Protein AF-A0A957A5V8-F1 (afdb_monomer)

Nearest PDB structures (foldseek):
  7p4q-assembly1_A  TM=9.377E-01  e=1.399E-17  Thermotoga maritima MSB8
  6f4l-assembly1_A  TM=9.295E-01  e=1.104E-17  Thermotoga maritima MSB8
  7p4m-assembly1_A  TM=9.286E-01  e=1.399E-17  Thermotoga maritima MSB8
  6f4d-assembly1_A  TM=9.287E-01  e=2.683E-17  Thermotoga maritima
  7p4p-assembly1_A  TM=9.266E-01  e=5.792E-17  Thermotoga maritima MSB8

Secondary structure (DSSP, 8-state):
---PPPP---GGG----TTS------GGG-TTGGGSPPPPPHHHHS--HHHHHHHHHHHHHHHGGGEEEEEETTS-HHHHTT-SEEE-HHHHHHHHHH-TT-SEEEEES-HHHHHHHHHHS-TT-EEE-S-TT---TTGGGS-HHHHHHHHHHHHHHHTSSTTEEEEEESSS-HHHHHHHHHTT-EEE-TTTHHHHHHHHHTT-SEEEEESBHHHHHHHHHHTT--GGGEEEE-TTSPTTSGGG--HHHHHH-SEEEESB--TTGGG--HHHHHHHHHH-TT---EE-TTS-HHHHHHSSEE--HHHHHHHHHHSPTT---

Sequence (321 aa):
MTTTPIPAFPVSQLQCETDTGIQTIPLADEVSFGSWQPEIPERYWKMDADELSTRIRAARETLGDDVVILGHHYQREDIVQFADERGDSFALAQYAAERGDSKYIVFCGVHFMAEAADILRADHQKVILPNMEAGCSMADMAAEPDVWTAWRELGEFFGGTDDIIPVTYMNSAASLKAFCGANGGVVCTSSNAEKVLEWAFERGKRVFFFPDQHLGRNTGHAMGIPLEEMVLWDWRAPAGSLGRATPEALERSRIILWQGHCSVHQRFSLAQIEQARAQYPDVKIVVHPECRYDVVQAADANGSTAFIAKYVAEAPAGSVI

Foldseek 3Di:
DDDDDDDDDDPPPPDPPVPDPDDDDPLVPPPVNPPDDPPDPVVVVPDDLVRVLVVLVVVCVVCPLQEAEEAEPPDDPSRCVSHPYYDDLVVSLVVLQVSQSHQEYEYRAADLSLVSSVVRHDPRHDGDDPDNPRAFVLQVLDDPVLVVLLQVLLCVLVVHCQQEQEEEESNHHPVSQVVNVVSVHHYDYLACLLVRLVVSVVRHQAYEYDDQQQSNQQSCVVVVNDVLLEAEQQSPDDRPCSSVDDSVSSVSHRYYYHPGAGPVLAVDDPVVLVVCCVVPVQAAFEEESSHHPVRCVSGNYYTDPVVVVVVVVPDPPPHHD

pLDDT: mean 89.41, std 15.35, range [31.33, 98.81]

Radius of gyration: 22.99 Å; Cα contacts (8 Å, |Δi|>4): 490; chains: 1; bounding box: 65×42×62 Å

Solvent-accessible surface area (backbone atoms only — not comparable to full-atom values): 18186 Å² total; per-residue (Å²): 133,88,82,76,79,80,82,85,75,72,86,83,69,85,65,88,65,91,80,63,86,80,71,90,66,61,68,90,72,38,78,79,59,74,74,61,79,76,76,79,61,67,70,66,76,74,48,52,72,67,57,49,51,52,51,53,50,54,49,46,66,73,49,44,70,40,48,44,33,38,18,34,79,87,51,55,70,92,58,43,77,70,33,79,44,77,36,56,65,64,61,46,18,52,51,52,32,73,44,69,81,27,42,35,37,39,36,50,64,35,50,42,45,40,47,47,25,54,71,52,36,54,92,80,40,43,69,41,60,91,52,86,82,32,67,50,77,26,25,68,61,49,46,64,72,55,51,52,50,50,50,50,50,50,20,66,72,69,75,45,51,80,47,42,22,33,35,32,38,56,63,30,47,68,68,50,51,50,50,16,55,77,56,75,27,43,76,34,45,77,82,43,40,58,63,49,52,55,59,36,58,78,65,17,70,26,35,40,30,29,23,39,27,27,40,52,49,46,44,40,42,74,74,70,46,59,68,79,26,47,35,62,30,36,79,87,45,63,90,93,41,61,29,72,44,52,71,72,43,58,72,59,28,40,33,40,24,26,70,23,50,46,76,73,40,60,71,64,47,61,68,57,53,54,50,47,39,71,75,34,79,77,50,43,46,72,43,50,46,53,22,47,62,70,44,54,72,71,34,78,43,69,33,30,72,70,50,50,54,48,54,61,69,73,46,62,91,88,66,50,105

Structure (mmCIF, N/CA/C/O backbone):
data_AF-A0A957A5V8-F1
#
_entry.id   AF-A0A957A5V8-F1
#
loop_
_atom_site.group_PDB
_atom_site.id
_atom_site.type_symbol
_atom_site.label_atom_id
_atom_site.label_alt_id
_atom_site.label_comp_id
_atom_site.label_asym_id
_atom_site.label_entity_id
_atom_site.label_seq_id
_atom_site.pdbx_PDB_ins_code
_atom_site.Cartn_x
_atom_site.Cartn_y
_atom_site.Cartn_z
_atom_site.occupancy
_atom_site.B_iso_or_equiv
_atom_site.auth_seq_id
_atom_site.auth_comp_id
_atom_site.auth_asym_id
_atom_site.auth_atom_id
_atom_site.pdbx_PDB_model_num
ATOM 1 N N . MET A 1 1 ? -44.762 -14.134 5.474 1.00 38.00 1 MET A N 1
ATOM 2 C CA . MET A 1 1 ? -44.214 -13.249 4.427 1.00 38.00 1 MET A CA 1
ATOM 3 C C . MET A 1 1 ? -43.375 -14.123 3.521 1.00 38.00 1 MET A C 1
ATOM 5 O O . MET A 1 1 ? -42.448 -14.757 3.999 1.00 38.00 1 MET A O 1
ATOM 9 N N . THR A 1 2 ? -43.816 -14.294 2.283 1.00 31.33 2 THR A N 1
ATOM 10 C CA . THR A 1 2 ? -43.215 -15.184 1.285 1.00 31.33 2 THR A CA 1
ATOM 11 C C . THR A 1 2 ? -41.874 -14.620 0.829 1.00 31.33 2 THR A C 1
ATOM 13 O O . THR A 1 2 ? -41.831 -13.534 0.261 1.00 31.33 2 THR A O 1
ATOM 16 N N . THR A 1 3 ? -40.784 -15.336 1.098 1.00 37.47 3 THR A N 1
ATOM 17 C CA . THR A 1 3 ? -39.455 -15.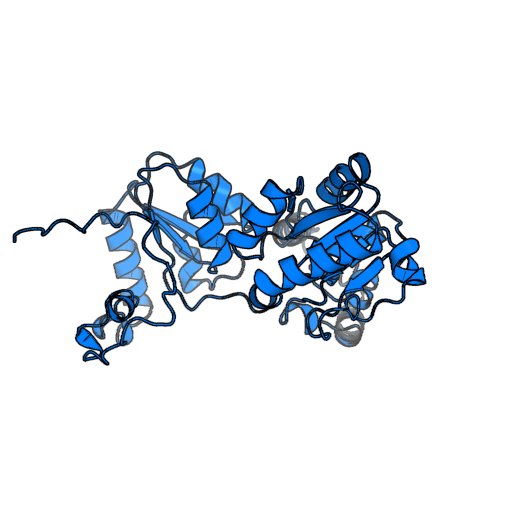032 0.561 1.00 37.47 3 THR A CA 1
ATOM 18 C C . THR A 1 3 ? -39.400 -15.471 -0.895 1.00 37.47 3 THR A C 1
ATOM 20 O O . THR A 1 3 ? -39.372 -16.667 -1.186 1.00 37.47 3 THR A O 1
ATOM 23 N N . THR A 1 4 ? -39.419 -14.511 -1.814 1.00 33.50 4 THR A N 1
ATOM 24 C CA . THR A 1 4 ? -39.133 -14.769 -3.228 1.00 33.50 4 THR A CA 1
ATOM 25 C C . THR A 1 4 ? -37.648 -15.135 -3.367 1.00 33.50 4 THR A C 1
ATOM 27 O O . THR A 1 4 ? -36.817 -14.455 -2.759 1.00 33.50 4 THR A O 1
ATOM 30 N N . PRO A 1 5 ? -37.275 -16.190 -4.112 1.00 37.25 5 PRO A N 1
ATOM 31 C CA . PRO A 1 5 ? -35.873 -16.546 -4.307 1.00 37.25 5 PRO A CA 1
ATOM 32 C C . PRO A 1 5 ? -35.150 -15.466 -5.118 1.00 37.25 5 PRO A C 1
ATOM 34 O O . PRO A 1 5 ? -35.709 -14.939 -6.080 1.00 37.25 5 PRO A O 1
ATOM 37 N N . ILE A 1 6 ? -33.899 -15.175 -4.759 1.00 40.72 6 ILE A N 1
ATOM 38 C CA . ILE A 1 6 ? -32.998 -14.368 -5.591 1.00 40.72 6 ILE A CA 1
ATOM 39 C C . ILE A 1 6 ? -32.721 -15.176 -6.873 1.00 40.72 6 ILE A C 1
ATOM 41 O O . ILE A 1 6 ? -32.344 -16.347 -6.755 1.00 40.72 6 ILE A O 1
ATOM 45 N N . PRO A 1 7 ? -32.915 -14.618 -8.083 1.00 39.16 7 PRO A N 1
ATOM 46 C CA . PRO A 1 7 ? -32.619 -15.343 -9.311 1.00 39.16 7 PRO A CA 1
ATOM 47 C C . PRO A 1 7 ? -31.115 -15.616 -9.396 1.00 39.16 7 PRO A C 1
ATOM 49 O O . PRO A 1 7 ? -30.301 -14.716 -9.195 1.00 39.16 7 PRO A O 1
ATOM 52 N N . ALA A 1 8 ? -30.738 -16.857 -9.699 1.00 42.12 8 ALA A N 1
ATOM 53 C CA . ALA A 1 8 ? -29.363 -17.189 -10.041 1.00 42.12 8 ALA A CA 1
ATOM 54 C C . ALA A 1 8 ? -29.069 -16.649 -11.447 1.00 42.12 8 ALA A C 1
ATOM 56 O O . ALA A 1 8 ? -29.652 -17.122 -12.424 1.00 42.12 8 ALA A O 1
ATOM 57 N N . PHE A 1 9 ? -28.183 -15.660 -11.550 1.00 43.59 9 PHE A N 1
ATOM 58 C CA . PHE A 1 9 ? -27.744 -15.129 -12.836 1.00 43.59 9 PHE A CA 1
ATOM 59 C C . PHE A 1 9 ? -26.476 -15.866 -13.286 1.00 43.59 9 PHE A C 1
ATOM 61 O O . PHE A 1 9 ? -25.454 -15.789 -12.601 1.00 43.59 9 PHE A O 1
ATOM 68 N N . PRO A 1 10 ? -26.499 -16.596 -14.414 1.00 36.91 10 PRO A N 1
ATOM 69 C CA . PRO A 1 10 ? -25.272 -17.094 -15.009 1.00 36.91 10 PRO A CA 1
ATOM 70 C C . PRO A 1 10 ? -24.432 -15.900 -15.482 1.00 36.91 10 PRO A C 1
ATOM 72 O O . PRO A 1 10 ? -24.915 -15.030 -16.202 1.00 36.91 10 PRO A O 1
ATOM 75 N N . VAL A 1 11 ? -23.153 -15.891 -15.100 1.00 41.75 11 VAL A N 1
ATOM 76 C CA . VAL A 1 11 ? -22.132 -14.857 -15.385 1.00 41.75 11 VAL A CA 1
ATOM 77 C C . VAL A 1 11 ? -21.917 -14.611 -16.898 1.00 41.75 11 VAL A C 1
ATOM 79 O O . VAL A 1 11 ? -21.186 -13.715 -17.302 1.00 41.75 11 VAL A O 1
ATOM 82 N N . SER A 1 12 ? -22.587 -15.365 -17.771 1.00 42.19 12 SER A N 1
ATOM 83 C CA . SER A 1 12 ? -22.400 -15.352 -19.223 1.00 42.19 12 SER A CA 1
ATOM 84 C C . SER A 1 12 ? -23.221 -14.310 -19.997 1.00 42.19 12 SER A C 1
ATOM 86 O O . SER A 1 12 ? -23.240 -14.389 -21.220 1.00 42.19 12 SER A O 1
ATOM 88 N N . GLN A 1 13 ? -23.923 -13.373 -19.347 1.00 42.00 13 GLN A N 1
ATOM 89 C CA . GLN A 1 13 ? -24.762 -12.377 -20.047 1.00 42.00 13 GLN A CA 1
ATOM 90 C C . GLN A 1 13 ? -24.262 -10.927 -19.984 1.00 42.00 13 GLN A C 1
ATOM 92 O O . GLN A 1 13 ? -24.934 -10.032 -20.484 1.00 42.00 13 GLN A O 1
ATOM 97 N N . LEU A 1 14 ? -23.051 -10.677 -19.480 1.00 43.78 14 LEU A N 1
ATOM 98 C CA . LEU A 1 14 ? -22.357 -9.402 -19.709 1.00 43.78 14 LEU A CA 1
ATOM 99 C C . LEU A 1 14 ? -21.675 -9.412 -21.089 1.00 43.78 14 LEU A C 1
ATOM 101 O O . LEU A 1 14 ? -20.467 -9.230 -21.212 1.00 43.78 14 LEU A O 1
ATOM 105 N N . GLN A 1 15 ? -22.447 -9.676 -22.143 1.00 44.25 15 GLN A N 1
ATOM 106 C CA . GLN A 1 15 ? -22.034 -9.351 -23.503 1.00 44.25 15 GLN A CA 1
ATOM 107 C C . GLN A 1 15 ? -22.536 -7.941 -23.797 1.00 44.25 15 GLN A C 1
ATOM 109 O O . GLN A 1 15 ? -23.736 -7.685 -23.799 1.00 44.25 15 GLN A O 1
ATOM 114 N N . CYS A 1 16 ? -21.605 -7.011 -24.010 1.00 44.16 16 CYS A N 1
ATOM 115 C CA . CYS A 1 16 ? -21.934 -5.697 -24.544 1.00 44.16 16 CYS A CA 1
ATOM 116 C C . CYS A 1 16 ? -22.268 -5.876 -26.031 1.00 44.16 16 CYS A C 1
ATOM 118 O O . CYS A 1 16 ? -21.397 -5.782 -26.895 1.00 44.16 16 CYS A O 1
ATOM 120 N N . GLU A 1 17 ? -23.516 -6.240 -26.322 1.00 50.75 17 GLU A N 1
ATOM 121 C CA . GLU A 1 17 ? -24.036 -6.275 -27.684 1.00 50.75 17 GLU A CA 1
ATOM 122 C C . GLU A 1 17 ? -24.287 -4.831 -28.133 1.00 50.75 17 GLU A C 1
ATOM 124 O O . GLU A 1 17 ? -25.254 -4.186 -27.735 1.00 50.75 17 GLU A O 1
ATOM 129 N N . THR A 1 18 ? -23.384 -4.290 -28.951 1.00 51.44 18 THR A N 1
ATOM 130 C CA . THR A 1 18 ? -23.400 -2.878 -29.373 1.00 51.44 18 THR A CA 1
ATOM 131 C C . THR A 1 18 ? -24.522 -2.518 -30.355 1.00 51.44 18 THR A C 1
ATOM 133 O O . THR A 1 18 ? -24.638 -1.351 -30.709 1.00 51.44 18 THR A O 1
ATOM 136 N N . ASP A 1 19 ? -25.352 -3.481 -30.775 1.00 54.47 19 ASP A N 1
ATOM 137 C CA . ASP A 1 19 ? -26.360 -3.305 -31.836 1.00 54.47 19 ASP A CA 1
ATOM 138 C C . ASP A 1 19 ? -27.780 -3.787 -31.480 1.00 54.47 19 ASP A C 1
ATOM 140 O O . ASP A 1 19 ? -28.676 -3.773 -32.329 1.00 54.47 19 ASP A O 1
ATOM 144 N N . THR A 1 20 ? -28.060 -4.171 -30.233 1.00 52.53 20 THR A N 1
ATOM 145 C CA . THR A 1 20 ? -29.456 -4.372 -29.820 1.00 52.53 20 THR A CA 1
ATOM 146 C C . THR A 1 20 ? -30.053 -3.033 -29.435 1.00 52.53 20 THR A C 1
ATOM 148 O O . THR A 1 20 ? -29.512 -2.366 -28.561 1.00 52.53 20 THR A O 1
ATOM 151 N N . GLY A 1 21 ? -31.154 -2.635 -30.080 1.00 51.97 21 GLY A N 1
ATOM 152 C CA . GLY A 1 21 ? -31.872 -1.390 -29.810 1.00 51.97 21 GLY A CA 1
ATOM 153 C C . GLY A 1 21 ? -32.163 -1.200 -28.323 1.00 51.97 21 GLY A C 1
ATOM 154 O O . GLY A 1 21 ? -33.181 -1.678 -27.823 1.00 51.97 21 GLY A O 1
ATOM 155 N N . ILE A 1 22 ? -31.256 -0.500 -27.639 1.00 53.72 22 ILE A N 1
ATOM 156 C CA . ILE A 1 22 ? -31.330 -0.205 -26.213 1.00 53.72 22 ILE A CA 1
ATOM 157 C C . ILE A 1 22 ? -32.546 0.695 -26.027 1.00 53.72 22 ILE A C 1
ATOM 159 O O . ILE A 1 22 ? -32.517 1.885 -26.345 1.00 53.72 22 ILE A O 1
ATOM 163 N N . GLN A 1 23 ? -33.652 0.112 -25.572 1.00 67.12 23 GLN A N 1
ATOM 164 C CA . GLN A 1 23 ? -34.803 0.894 -25.162 1.00 67.12 23 GLN A CA 1
ATOM 165 C C . GLN A 1 23 ? -34.493 1.513 -23.808 1.00 67.12 23 GLN A C 1
ATOM 167 O O . GLN A 1 23 ? -34.177 0.808 -22.853 1.00 67.12 23 GLN A O 1
ATOM 172 N N . THR A 1 24 ? -34.604 2.837 -23.725 1.00 69.81 24 THR A N 1
ATOM 173 C CA . THR A 1 24 ? -34.613 3.533 -22.442 1.00 69.81 24 THR A CA 1
ATOM 174 C C . THR A 1 24 ? -35.792 3.013 -21.628 1.00 69.81 24 THR A C 1
ATOM 176 O O . THR A 1 24 ? -36.948 3.224 -22.001 1.00 69.81 24 THR A O 1
ATOM 179 N N . ILE A 1 25 ? -35.497 2.320 -20.534 1.00 76.19 25 ILE A N 1
ATOM 180 C CA . ILE A 1 25 ? -36.488 1.908 -19.544 1.00 76.19 25 ILE A CA 1
ATOM 181 C C . ILE A 1 25 ? -36.528 2.936 -18.407 1.00 76.19 25 ILE A C 1
ATOM 183 O O . ILE A 1 25 ? -35.559 3.672 -18.207 1.00 76.19 25 ILE A O 1
ATOM 187 N N . PRO A 1 26 ? -37.648 3.053 -17.677 1.00 72.94 26 PRO A N 1
ATOM 188 C CA . PRO A 1 26 ? -37.681 3.837 -16.452 1.00 72.94 26 PRO A CA 1
ATOM 189 C C . PRO A 1 26 ? -36.582 3.381 -15.487 1.00 72.94 26 PRO A C 1
ATOM 191 O O . PRO A 1 26 ? -36.334 2.191 -15.336 1.00 72.94 26 PRO A O 1
ATOM 194 N N . LEU A 1 27 ? -35.964 4.331 -14.786 1.00 52.38 27 LEU A N 1
ATOM 195 C CA . LEU A 1 27 ? -34.836 4.079 -13.881 1.00 52.38 27 LEU A CA 1
ATOM 196 C C . LEU A 1 27 ? -35.149 3.046 -12.779 1.00 52.38 27 LEU A C 1
ATOM 198 O O . LEU A 1 27 ? -34.269 2.324 -12.334 1.00 52.38 27 LEU A O 1
ATOM 202 N N . ALA A 1 28 ? -36.415 2.941 -12.365 1.00 59.56 28 ALA A N 1
ATOM 203 C CA . ALA A 1 28 ? -36.877 1.939 -11.400 1.00 59.56 28 ALA A CA 1
ATOM 204 C C . ALA A 1 28 ? -36.885 0.498 -11.950 1.00 59.56 28 ALA A C 1
ATOM 206 O O . ALA A 1 28 ? -36.882 -0.449 -11.167 1.00 59.56 28 ALA A O 1
ATOM 207 N N . ASP A 1 29 ? -36.897 0.345 -13.275 1.00 64.50 29 ASP A N 1
ATOM 208 C CA . ASP A 1 29 ? -36.880 -0.935 -13.983 1.00 64.50 29 ASP A CA 1
ATOM 209 C C . ASP A 1 29 ? -35.458 -1.306 -14.450 1.00 64.50 29 ASP A C 1
ATOM 211 O O . ASP A 1 29 ? -35.231 -2.417 -14.935 1.00 64.50 29 ASP A O 1
ATOM 215 N N . GLU A 1 30 ? -34.479 -0.403 -14.285 1.00 63.22 30 GLU A N 1
ATOM 216 C CA . GLU A 1 30 ? -33.068 -0.721 -14.489 1.00 63.22 30 GLU A CA 1
ATOM 217 C C . GLU A 1 30 ? -32.574 -1.669 -13.394 1.00 63.22 30 GLU A C 1
ATOM 219 O O . GLU A 1 30 ? -32.489 -1.327 -12.214 1.00 63.22 30 GLU A O 1
ATOM 224 N N . VAL A 1 31 ? -32.180 -2.874 -13.805 1.00 54.59 31 VAL A N 1
ATOM 225 C CA . VAL A 1 31 ? -31.661 -3.924 -12.915 1.00 54.59 31 VAL A CA 1
ATOM 226 C C . VAL A 1 31 ? -30.421 -3.450 -12.134 1.00 54.59 31 VAL A C 1
ATOM 228 O O . VAL A 1 31 ? -30.219 -3.858 -10.993 1.00 54.59 31 VAL A O 1
ATOM 231 N N . SER A 1 32 ? -29.633 -2.534 -12.709 1.00 54.94 32 SER A N 1
ATOM 232 C CA . SER A 1 32 ? -28.485 -1.862 -12.080 1.00 54.94 32 SER A CA 1
ATOM 233 C C . SER A 1 32 ? -28.862 -0.859 -10.986 1.00 54.94 32 SER A C 1
ATOM 235 O O . SER A 1 32 ? -28.034 -0.550 -10.133 1.00 54.94 32 SER A O 1
ATOM 237 N N . PHE A 1 33 ? -30.092 -0.341 -10.977 1.00 43.81 33 PHE A N 1
ATOM 238 C CA . PHE A 1 33 ? -30.527 0.645 -9.986 1.00 43.81 33 PHE A CA 1
ATOM 239 C C . PHE A 1 33 ? -30.808 0.001 -8.618 1.00 43.81 33 PHE A C 1
ATOM 241 O O . PHE A 1 33 ? -30.661 0.636 -7.576 1.00 43.81 33 PHE A O 1
ATOM 248 N N . GLY A 1 34 ? -31.152 -1.292 -8.604 1.00 46.56 34 GLY A N 1
ATOM 249 C CA . GLY A 1 34 ? -31.536 -2.041 -7.404 1.00 46.56 34 GLY A CA 1
ATOM 250 C C . GLY A 1 34 ? -30.394 -2.481 -6.478 1.00 46.56 34 GLY A C 1
ATOM 251 O O . GLY A 1 34 ? -30.675 -3.067 -5.435 1.00 46.56 34 GLY A O 1
ATOM 252 N N . SER A 1 35 ? -29.126 -2.228 -6.822 1.00 50.88 35 SER A N 1
ATOM 253 C CA . SER A 1 35 ? -27.962 -2.656 -6.024 1.00 50.88 35 SER A CA 1
ATOM 254 C C . SER A 1 35 ? -27.379 -1.566 -5.119 1.00 50.88 35 SER A C 1
ATOM 256 O O . SER A 1 35 ? -26.289 -1.746 -4.576 1.00 50.88 35 SER A O 1
ATOM 258 N N . TRP A 1 36 ? -28.067 -0.434 -4.951 1.00 56.06 36 TRP A N 1
ATOM 259 C CA . TRP A 1 36 ? -27.623 0.605 -4.025 1.00 56.06 36 TRP A CA 1
ATOM 260 C C . TRP A 1 36 ? -27.760 0.138 -2.578 1.00 56.06 36 TRP A C 1
ATOM 262 O O . TRP A 1 36 ? -28.777 -0.436 -2.180 1.00 56.06 36 TRP A O 1
ATOM 272 N N . GLN A 1 37 ? -26.716 0.395 -1.789 1.00 62.78 37 GLN A N 1
ATOM 273 C CA . GLN A 1 37 ? -26.752 0.199 -0.348 1.00 62.78 37 GLN A CA 1
ATOM 274 C C . GLN A 1 37 ? -28.007 0.902 0.208 1.00 62.78 37 GLN A C 1
ATOM 276 O O . GLN A 1 37 ? -28.177 2.095 -0.050 1.00 62.78 37 GLN A O 1
ATOM 281 N N . PRO A 1 38 ? -28.896 0.198 0.939 1.00 66.44 38 PRO A N 1
ATOM 282 C CA . PRO A 1 38 ? -30.098 0.813 1.483 1.00 66.44 38 PRO A CA 1
ATOM 283 C C . PRO A 1 38 ? -29.726 2.028 2.328 1.00 66.44 38 PRO A C 1
ATOM 285 O O . PRO A 1 38 ? -28.819 1.936 3.161 1.00 66.44 38 PRO A O 1
ATOM 288 N N . GLU A 1 39 ? -30.430 3.146 2.135 1.00 71.69 39 GLU A N 1
ATOM 289 C CA . GLU A 1 39 ? -30.212 4.326 2.966 1.00 71.69 39 GLU A CA 1
ATOM 290 C C . GLU A 1 39 ? -30.355 3.958 4.444 1.00 71.69 39 GLU A C 1
ATOM 292 O O . GLU A 1 39 ? -31.270 3.232 4.856 1.00 71.69 39 GLU A O 1
ATOM 297 N N . ILE A 1 40 ? -29.437 4.477 5.259 1.00 80.00 40 ILE A N 1
ATOM 298 C CA . ILE A 1 40 ? -29.510 4.308 6.706 1.00 80.00 40 ILE A CA 1
ATOM 299 C C . ILE A 1 40 ? -30.841 4.924 7.166 1.00 80.00 40 ILE A C 1
ATOM 301 O O . ILE A 1 40 ? -31.079 6.097 6.882 1.00 80.00 40 ILE A O 1
ATOM 305 N N . PRO A 1 41 ? -31.706 4.198 7.901 1.00 85.31 41 PRO A N 1
ATOM 306 C CA . PRO A 1 41 ? -32.982 4.752 8.338 1.00 85.31 41 PRO A CA 1
ATOM 307 C C . PRO A 1 41 ? -32.809 6.057 9.126 1.00 85.31 41 PRO A C 1
ATOM 309 O O . PRO A 1 41 ? -32.002 6.105 10.055 1.00 85.31 41 PRO A O 1
ATOM 312 N N . GLU A 1 42 ? -33.621 7.076 8.818 1.00 85.88 42 GLU A N 1
ATOM 313 C CA . GLU A 1 42 ? -33.527 8.437 9.386 1.00 85.88 42 GLU A CA 1
ATOM 314 C C . GLU A 1 42 ? -33.438 8.452 10.921 1.00 85.88 42 GLU A C 1
ATOM 316 O O . GLU A 1 42 ? -32.750 9.284 11.511 1.00 85.88 42 GLU A O 1
ATOM 321 N N . ARG A 1 43 ? -34.082 7.487 11.593 1.00 87.56 43 ARG A N 1
ATOM 322 C CA . ARG A 1 43 ? -34.000 7.339 13.053 1.00 87.56 43 ARG A CA 1
ATOM 323 C C . ARG A 1 43 ? -32.559 7.288 13.565 1.00 87.56 43 ARG A C 1
ATOM 325 O O . ARG A 1 43 ? -32.299 7.855 14.610 1.00 87.56 43 ARG A O 1
ATOM 332 N N . TYR A 1 44 ? -31.635 6.655 12.840 1.00 86.31 44 TYR A N 1
ATOM 333 C CA . TYR A 1 44 ? -30.232 6.552 13.248 1.00 86.31 44 TYR A CA 1
ATOM 334 C C . TYR A 1 44 ? -29.463 7.860 13.046 1.00 86.31 44 TYR A C 1
ATOM 336 O O . TYR A 1 44 ? -28.486 8.092 13.743 1.00 86.31 44 TYR A O 1
ATOM 344 N N . TRP A 1 45 ? -29.913 8.729 12.137 1.00 82.00 45 TRP A N 1
ATOM 345 C CA . TRP A 1 45 ? -29.276 10.024 11.872 1.00 82.00 45 TRP A CA 1
ATOM 346 C C . TRP A 1 45 ? -29.525 11.008 13.016 1.00 82.00 45 TRP A C 1
ATOM 348 O O . TRP A 1 45 ? -28.745 11.927 13.237 1.00 82.00 45 TRP A O 1
ATOM 358 N N . LYS A 1 46 ? -30.649 10.822 13.715 1.00 88.88 46 LYS A N 1
ATOM 359 C CA . LYS A 1 46 ? -31.101 11.661 14.828 1.00 88.88 46 LYS A CA 1
ATOM 360 C C . LYS A 1 46 ? -30.699 11.117 16.201 1.00 88.88 46 LYS A C 1
ATOM 362 O O . LYS A 1 46 ? -30.915 11.816 17.186 1.00 88.88 46 LYS A O 1
ATOM 367 N N . MET A 1 47 ? -30.168 9.894 16.270 1.00 91.06 47 MET A N 1
ATOM 368 C CA . MET A 1 47 ? -29.684 9.303 17.519 1.00 91.06 47 MET A CA 1
ATOM 369 C C . MET A 1 47 ? -28.382 9.970 17.946 1.00 91.06 47 MET A C 1
ATOM 371 O O . MET A 1 47 ? -27.517 10.255 17.117 1.00 91.06 47 MET A O 1
ATOM 375 N N . ASP A 1 48 ? -28.237 10.184 19.248 1.00 92.38 48 ASP A N 1
ATOM 376 C CA . ASP A 1 48 ? -26.959 10.593 19.813 1.00 92.38 48 ASP A CA 1
ATOM 377 C C . ASP A 1 48 ? -25.981 9.407 19.925 1.00 92.38 48 ASP A C 1
ATOM 379 O O . ASP A 1 48 ? -26.316 8.241 19.686 1.00 92.38 48 ASP A O 1
ATOM 383 N N . ALA A 1 49 ? -24.728 9.718 20.259 1.00 87.25 49 ALA A N 1
ATOM 384 C CA . ALA A 1 49 ? -23.652 8.735 20.317 1.00 87.25 49 ALA A CA 1
ATOM 385 C C . ALA A 1 49 ? -23.864 7.658 21.400 1.00 87.25 49 ALA A C 1
ATOM 387 O O . ALA A 1 49 ? -23.464 6.504 21.203 1.00 87.25 49 ALA A O 1
ATOM 388 N N . ASP A 1 50 ? -24.504 8.003 22.519 1.00 89.75 50 ASP A N 1
ATOM 389 C CA . ASP A 1 50 ? -24.746 7.079 23.629 1.00 89.75 50 ASP A CA 1
ATOM 390 C C . ASP A 1 50 ? -25.866 6.094 23.277 1.00 89.75 50 ASP A C 1
ATOM 392 O O . ASP A 1 50 ? -25.754 4.886 23.534 1.00 89.75 50 ASP A O 1
ATOM 396 N N . GLU A 1 51 ? -26.919 6.577 22.612 1.00 92.44 51 GLU A N 1
ATOM 397 C CA . GLU A 1 51 ? -27.992 5.740 22.087 1.00 92.44 51 GLU A CA 1
ATOM 398 C C . GLU A 1 51 ? -27.467 4.797 20.997 1.00 92.44 51 GLU A C 1
ATOM 400 O O . GLU A 1 51 ? -27.722 3.589 21.058 1.00 92.44 51 GLU A O 1
ATOM 405 N N . LEU A 1 52 ? -26.667 5.299 20.047 1.00 91.81 52 LEU A N 1
ATOM 406 C CA . LEU A 1 52 ? -26.017 4.468 19.026 1.00 91.81 52 LEU A CA 1
ATOM 407 C C . LEU A 1 52 ? -25.160 3.370 19.664 1.00 91.81 52 LEU A C 1
ATOM 409 O O . LEU A 1 52 ? -25.308 2.195 19.325 1.00 91.81 52 LEU A O 1
ATOM 413 N N . SER A 1 53 ? -24.328 3.730 20.642 1.00 91.75 53 SER A N 1
ATOM 414 C CA . SER A 1 53 ? -23.466 2.782 21.352 1.00 91.75 53 SER A CA 1
ATOM 415 C C . SER A 1 53 ? -24.269 1.708 22.085 1.00 91.75 53 SER A C 1
ATOM 417 O O . SER A 1 53 ? -23.937 0.523 22.026 1.00 91.75 53 SER A O 1
ATOM 419 N N . THR A 1 54 ? -25.357 2.099 22.750 1.00 94.25 54 THR A N 1
ATOM 420 C CA . THR A 1 54 ? -26.264 1.171 23.442 1.00 94.25 54 THR A CA 1
ATOM 421 C C . THR A 1 54 ? -26.910 0.194 22.463 1.00 94.25 54 THR A C 1
ATOM 423 O O . THR A 1 54 ? -26.956 -1.010 22.716 1.00 94.25 54 THR A O 1
ATOM 426 N N . ARG A 1 55 ? -27.360 0.684 21.303 1.00 94.50 55 ARG A N 1
ATOM 427 C CA . ARG A 1 55 ? -27.965 -0.160 20.268 1.00 94.50 55 ARG A CA 1
ATOM 428 C C . ARG A 1 55 ? -26.968 -1.113 19.621 1.00 94.50 55 ARG A C 1
ATOM 430 O O . ARG A 1 55 ? -27.340 -2.256 19.366 1.00 94.50 55 ARG A O 1
ATOM 437 N N . ILE A 1 56 ? -25.733 -0.676 19.368 1.00 94.25 56 ILE A N 1
ATOM 438 C CA . ILE A 1 56 ? -24.677 -1.545 18.828 1.00 94.25 56 ILE A CA 1
ATOM 439 C C . ILE A 1 56 ? -24.403 -2.688 19.808 1.00 94.25 56 ILE A C 1
ATOM 441 O O . ILE A 1 56 ? -24.398 -3.844 19.393 1.00 94.25 56 ILE A O 1
ATOM 445 N N . ARG A 1 57 ? -24.266 -2.398 21.111 1.00 95.38 57 ARG A N 1
ATOM 446 C CA . ARG A 1 57 ? -24.077 -3.437 22.141 1.00 95.38 57 ARG A CA 1
ATOM 447 C C . ARG A 1 57 ? -25.238 -4.429 22.174 1.00 95.38 57 ARG A C 1
ATOM 449 O O . ARG A 1 57 ? -24.996 -5.624 22.069 1.00 95.38 57 ARG A O 1
ATOM 456 N N . ALA A 1 58 ? -26.480 -3.945 22.202 1.00 96.75 58 ALA A N 1
ATOM 457 C CA . ALA A 1 58 ? -27.661 -4.812 22.191 1.00 96.75 58 ALA A CA 1
ATOM 458 C C . ALA A 1 58 ? -27.749 -5.690 20.924 1.00 96.75 58 ALA A C 1
ATOM 460 O O . ALA A 1 58 ? -28.127 -6.860 20.994 1.00 96.75 58 ALA A O 1
ATOM 461 N N . ALA A 1 59 ? -27.383 -5.147 19.756 1.00 95.44 59 ALA A N 1
ATOM 462 C CA . ALA A 1 59 ? -27.331 -5.913 18.513 1.00 95.44 59 ALA A CA 1
ATOM 463 C C . ALA A 1 59 ? -26.239 -6.992 18.557 1.00 95.44 59 ALA A C 1
ATOM 465 O O . ALA A 1 59 ? -26.504 -8.129 18.172 1.00 95.44 59 ALA A O 1
ATOM 466 N N . ARG A 1 60 ? -25.046 -6.666 19.073 1.00 95.00 60 ARG A N 1
ATOM 467 C CA . ARG A 1 60 ? -23.962 -7.641 19.267 1.00 95.00 60 ARG A CA 1
ATOM 468 C C . ARG A 1 60 ? -24.361 -8.747 20.235 1.00 95.00 60 ARG A C 1
ATOM 470 O O . ARG A 1 60 ? -24.164 -9.906 19.915 1.00 95.00 60 ARG A O 1
ATOM 477 N N . GLU A 1 61 ? -24.979 -8.414 21.365 1.00 95.94 61 GLU A N 1
ATOM 478 C CA . GLU A 1 61 ? -25.482 -9.408 22.325 1.00 95.94 61 GLU A CA 1
ATOM 479 C C . GLU A 1 61 ? -26.526 -10.341 21.698 1.00 95.94 61 GLU A C 1
ATOM 481 O O . GLU A 1 61 ? -26.522 -11.540 21.958 1.00 95.94 61 GLU A O 1
ATOM 486 N N . THR A 1 62 ? -27.400 -9.802 20.843 1.00 97.19 62 THR A N 1
ATOM 487 C CA . THR A 1 62 ? -28.426 -10.593 20.145 1.00 97.19 62 THR A CA 1
ATOM 488 C C . THR A 1 62 ? -27.820 -11.535 19.105 1.00 97.19 62 THR A C 1
ATOM 490 O O . THR A 1 62 ? -28.300 -12.653 18.939 1.00 97.19 62 THR A O 1
ATOM 493 N N . LEU A 1 63 ? -26.800 -11.075 18.376 1.00 95.50 63 LEU A N 1
ATOM 494 C CA . LEU A 1 63 ? -26.131 -11.857 17.335 1.00 95.50 63 LEU A CA 1
ATOM 495 C C . LEU A 1 63 ? -25.119 -12.853 17.922 1.00 95.50 63 LEU A C 1
ATOM 497 O O . LEU A 1 63 ? -24.903 -13.908 17.335 1.00 95.50 63 LEU A O 1
ATOM 501 N N . GLY A 1 64 ? -24.532 -12.550 19.080 1.00 94.31 64 GLY A N 1
ATOM 502 C CA . GLY A 1 64 ? -23.537 -13.393 19.735 1.00 94.31 64 GLY A CA 1
ATOM 503 C C . GLY A 1 64 ? -22.391 -13.754 18.791 1.00 94.31 64 GLY A C 1
ATOM 504 O O . GLY A 1 64 ? -21.888 -12.904 18.057 1.00 94.31 64 GLY A O 1
ATOM 505 N N . ASP A 1 65 ? -22.034 -15.036 18.770 1.00 92.94 65 ASP A N 1
ATOM 506 C CA . ASP A 1 65 ? -20.927 -15.563 17.964 1.00 92.94 65 ASP A CA 1
ATOM 507 C C . ASP A 1 65 ? -21.229 -15.611 16.451 1.00 92.94 65 ASP A C 1
ATOM 509 O O . ASP A 1 65 ? -20.332 -15.876 15.651 1.00 92.94 65 ASP A O 1
ATOM 513 N N . ASP A 1 66 ? -22.466 -15.310 16.021 1.00 95.00 66 ASP A N 1
ATOM 514 C CA . ASP A 1 66 ? -22.795 -15.226 14.592 1.00 95.00 66 ASP A CA 1
ATOM 515 C C . ASP A 1 66 ? -22.111 -14.026 13.910 1.00 95.00 66 ASP A C 1
ATOM 517 O O . ASP A 1 66 ? -22.047 -14.000 12.677 1.00 95.00 66 ASP A O 1
ATOM 521 N N . VAL A 1 67 ? -21.621 -13.030 14.661 1.00 95.44 67 VAL A N 1
ATOM 522 C CA . VAL A 1 67 ? -20.986 -11.825 14.110 1.00 95.44 67 VAL A CA 1
ATOM 523 C C . VAL A 1 67 ? -19.583 -11.599 14.663 1.00 95.44 67 VAL A C 1
ATOM 525 O O . VAL A 1 67 ? -19.347 -11.694 15.862 1.00 95.44 67 VAL A O 1
ATOM 528 N N . VAL A 1 68 ? -18.666 -11.213 13.779 1.00 95.38 68 VAL A N 1
ATOM 529 C CA . VAL A 1 68 ? -17.349 -10.682 14.134 1.00 95.38 68 VAL A CA 1
ATOM 530 C C . VAL A 1 68 ? -17.189 -9.280 13.550 1.00 95.38 68 VAL A C 1
ATOM 532 O O . VAL A 1 68 ? -17.544 -9.035 12.394 1.00 95.38 68 VAL A O 1
ATOM 535 N N . ILE A 1 69 ? -16.682 -8.339 14.346 1.00 95.75 69 ILE A N 1
ATOM 536 C CA . ILE A 1 69 ? -16.428 -6.958 13.919 1.00 95.75 69 ILE A CA 1
ATOM 537 C C . ILE A 1 69 ? -14.922 -6.727 13.840 1.00 95.75 69 ILE A C 1
ATOM 539 O O . ILE A 1 69 ? -14.210 -6.859 14.831 1.00 95.75 69 ILE A O 1
ATOM 543 N N . LEU A 1 70 ? -14.432 -6.337 12.669 1.00 95.56 70 LEU A N 1
ATOM 544 C CA . LEU A 1 70 ? -13.012 -6.093 12.419 1.00 95.56 70 LEU A CA 1
ATOM 545 C C . LEU A 1 70 ? -12.769 -4.595 12.287 1.00 95.56 70 LEU A C 1
ATOM 547 O O . LEU A 1 70 ? -13.446 -3.938 11.499 1.00 95.56 70 LEU A O 1
ATOM 551 N N . GLY A 1 71 ? -11.818 -4.045 13.041 1.00 94.62 71 GLY A N 1
ATOM 552 C CA . GLY A 1 71 ? -11.502 -2.616 13.025 1.00 94.62 71 GLY A CA 1
ATOM 553 C C . GLY A 1 71 ? -10.084 -2.343 12.542 1.00 94.62 71 GLY A C 1
ATOM 554 O O . GLY A 1 71 ? -9.121 -2.739 13.193 1.00 94.62 71 GLY A O 1
ATOM 555 N N . HIS A 1 72 ? -9.929 -1.615 11.435 1.00 92.00 72 HIS A N 1
ATOM 556 C CA . HIS A 1 72 ? -8.603 -1.140 11.030 1.00 92.00 72 HIS A CA 1
ATOM 557 C C . HIS A 1 72 ? -8.065 -0.091 12.020 1.00 92.00 72 HIS A C 1
ATOM 559 O O . HIS A 1 72 ? -8.839 0.703 12.557 1.00 92.00 72 HIS A O 1
ATOM 565 N N . HIS A 1 73 ? -6.743 -0.010 12.206 1.00 86.06 73 HIS A N 1
ATOM 566 C CA . HIS A 1 73 ? -6.102 0.939 13.135 1.00 86.06 73 HIS A CA 1
ATOM 567 C C . HIS A 1 73 ? -6.433 2.422 12.889 1.00 86.06 73 HIS A C 1
ATOM 569 O O . HIS A 1 73 ? -6.309 3.238 13.796 1.00 86.06 73 HIS A O 1
ATOM 575 N N . TYR A 1 74 ? -6.867 2.781 11.679 1.00 85.25 74 TYR A N 1
ATOM 576 C CA . TYR A 1 74 ? -7.277 4.151 11.332 1.00 85.25 74 TYR A CA 1
ATOM 577 C C . TYR A 1 74 ? -8.737 4.479 11.668 1.00 85.25 74 TYR A C 1
ATOM 579 O O . TYR A 1 74 ? -9.180 5.599 11.416 1.00 85.25 74 TYR A O 1
ATOM 587 N N . GLN A 1 75 ? -9.503 3.523 12.197 1.00 88.44 75 GLN A N 1
ATOM 588 C CA . GLN A 1 75 ? -10.873 3.785 12.621 1.00 88.44 75 GLN A CA 1
ATOM 589 C C . GLN A 1 75 ? -10.914 4.709 13.833 1.00 88.44 75 GLN A C 1
ATOM 591 O O . GLN A 1 75 ? -10.022 4.733 14.679 1.00 88.44 75 GLN A O 1
ATOM 596 N N . ARG A 1 76 ? -12.001 5.468 13.918 1.00 86.25 76 ARG A N 1
ATOM 597 C CA . ARG A 1 76 ? -12.285 6.323 15.066 1.00 86.25 76 ARG A CA 1
ATOM 598 C C . ARG A 1 76 ? -12.630 5.476 16.299 1.00 86.25 76 ARG A C 1
ATOM 600 O O . ARG A 1 76 ? -13.164 4.373 16.175 1.00 86.25 76 ARG A O 1
ATOM 607 N N . GLU A 1 77 ? -12.383 6.018 17.491 1.00 85.44 77 GLU A N 1
ATOM 608 C CA . GLU A 1 77 ? -12.634 5.319 18.765 1.00 85.44 77 GLU A CA 1
ATOM 609 C C . GLU A 1 77 ? -14.119 4.955 18.962 1.00 85.44 77 GLU A C 1
ATOM 611 O O . GLU A 1 77 ? -14.446 3.907 19.521 1.00 85.44 77 GLU A O 1
ATOM 616 N N . ASP A 1 78 ? -15.035 5.776 18.435 1.00 85.88 78 ASP A N 1
ATOM 617 C CA . ASP A 1 78 ? -16.482 5.513 18.437 1.00 85.88 78 ASP A CA 1
ATOM 618 C C . ASP A 1 78 ? -16.861 4.235 17.665 1.00 85.88 78 ASP A C 1
ATOM 620 O O . ASP A 1 78 ? -17.906 3.654 17.928 1.00 85.88 78 ASP A O 1
ATOM 624 N N . ILE A 1 79 ? -15.998 3.758 16.765 1.00 87.81 79 ILE A N 1
ATOM 625 C CA . ILE A 1 79 ? -16.183 2.525 15.991 1.00 87.81 79 ILE A CA 1
ATOM 626 C C . ILE A 1 79 ? -15.326 1.395 16.567 1.00 87.81 79 ILE A C 1
ATOM 628 O O . ILE A 1 79 ? -15.814 0.291 16.816 1.00 87.81 79 ILE A O 1
ATOM 632 N N . VAL A 1 80 ? -14.038 1.663 16.794 1.00 88.31 80 VAL A N 1
ATOM 633 C CA . VAL A 1 80 ? -13.041 0.633 17.120 1.00 88.31 80 VAL A CA 1
ATOM 634 C C . VAL A 1 80 ? -13.259 0.006 18.504 1.00 88.31 80 VAL A C 1
ATOM 636 O O . VAL A 1 80 ? -12.808 -1.113 18.761 1.00 88.31 80 VAL A O 1
ATOM 639 N N . GLN A 1 81 ? -14.001 0.675 19.392 1.00 91.62 81 GLN A N 1
ATOM 640 C CA . GLN A 1 81 ? -14.428 0.122 20.682 1.00 91.62 81 GLN A CA 1
ATOM 641 C C . GLN A 1 81 ? -15.309 -1.134 20.559 1.00 91.62 81 GLN A C 1
ATOM 643 O O . GLN A 1 81 ? -15.404 -1.901 21.513 1.00 91.62 81 GLN A O 1
ATOM 648 N N . PHE A 1 82 ? -15.957 -1.346 19.407 1.00 93.94 82 PHE A N 1
ATOM 649 C CA . PHE A 1 82 ? -16.820 -2.504 19.155 1.00 93.94 82 PHE A CA 1
ATOM 650 C C . PHE A 1 82 ? -16.121 -3.628 18.386 1.00 93.94 82 PHE A C 1
ATOM 652 O O . PHE A 1 82 ? -16.740 -4.666 18.164 1.00 93.94 82 PHE A O 1
ATOM 659 N N . ALA A 1 83 ? -14.871 -3.420 17.961 1.00 94.50 83 ALA A N 1
ATOM 660 C CA . ALA A 1 83 ? -14.117 -4.401 17.196 1.00 94.50 83 ALA A CA 1
ATOM 661 C C . ALA A 1 83 ? -13.664 -5.574 18.079 1.00 94.50 83 ALA A C 1
ATOM 663 O O . ALA A 1 83 ? -13.116 -5.368 19.161 1.00 94.50 83 ALA A O 1
ATOM 664 N N . ASP A 1 84 ? -13.863 -6.790 17.577 1.00 93.88 84 ASP A N 1
ATOM 665 C CA . ASP A 1 84 ? -13.350 -8.040 18.142 1.00 93.88 84 ASP A CA 1
ATOM 666 C C . ASP A 1 84 ? -11.852 -8.215 17.884 1.00 93.88 84 ASP A C 1
ATOM 668 O O . ASP A 1 84 ? -11.161 -8.871 18.660 1.00 93.88 84 ASP A O 1
ATOM 672 N N . GLU A 1 85 ? -11.355 -7.612 16.802 1.00 94.06 85 GLU A N 1
ATOM 673 C CA . GLU A 1 85 ? -9.936 -7.575 16.463 1.00 94.06 85 GLU A CA 1
ATOM 674 C C . GLU A 1 85 ? -9.547 -6.233 15.841 1.00 94.06 85 GLU A C 1
ATOM 676 O O . GLU A 1 85 ? -10.322 -5.627 15.087 1.00 94.06 85 GLU A O 1
ATOM 681 N N . ARG A 1 86 ? -8.329 -5.775 16.154 1.00 92.44 86 ARG A N 1
ATOM 682 C CA . ARG A 1 86 ? -7.762 -4.519 15.655 1.00 92.44 86 ARG A CA 1
ATOM 683 C C . ARG A 1 86 ? -6.432 -4.800 14.977 1.00 92.44 86 ARG A C 1
ATOM 685 O O . ARG A 1 86 ? -5.519 -5.318 15.608 1.00 92.44 86 ARG A O 1
ATOM 692 N N . GLY A 1 87 ? -6.300 -4.416 13.713 1.00 87.00 87 GLY A N 1
ATOM 693 C CA . GLY A 1 87 ? -5.130 -4.824 12.943 1.00 87.00 87 GLY A CA 1
ATOM 694 C C . GLY A 1 87 ? -4.915 -4.078 11.635 1.00 87.00 87 GLY A C 1
ATOM 695 O O . GLY A 1 87 ? -5.739 -3.271 11.194 1.00 87.00 87 GLY A O 1
ATOM 696 N N . ASP A 1 88 ? -3.796 -4.417 10.998 1.00 85.62 88 ASP A N 1
ATOM 697 C CA . ASP A 1 88 ? -3.519 -4.118 9.595 1.00 85.62 88 ASP A CA 1
ATOM 698 C C . ASP A 1 88 ? -4.400 -4.979 8.666 1.00 85.62 88 ASP A C 1
ATOM 700 O O . ASP A 1 88 ? -4.847 -6.074 9.019 1.00 85.62 88 ASP A O 1
ATOM 704 N N . SER A 1 89 ? -4.583 -4.515 7.426 1.00 83.38 89 SER A N 1
ATOM 705 C CA . SER A 1 89 ? -5.455 -5.118 6.402 1.00 83.38 89 SER A CA 1
ATOM 706 C C . SER A 1 89 ? -5.380 -6.648 6.281 1.00 83.38 89 SER A C 1
ATOM 708 O O . SER A 1 89 ? -6.407 -7.320 6.314 1.00 83.38 89 SER A O 1
ATOM 710 N N . PHE A 1 90 ? -4.177 -7.216 6.116 1.00 84.62 90 PHE A N 1
ATOM 711 C CA . PHE A 1 90 ? -4.015 -8.658 5.878 1.00 84.62 90 PHE A CA 1
ATOM 712 C C . PHE A 1 90 ? -4.246 -9.494 7.138 1.00 84.62 90 PHE A C 1
ATOM 714 O O . PHE A 1 90 ? -4.906 -10.524 7.060 1.00 84.62 90 PHE A O 1
ATOM 721 N N . ALA A 1 91 ? -3.776 -9.022 8.297 1.00 87.25 91 ALA A N 1
ATOM 722 C CA . ALA A 1 91 ? -3.993 -9.707 9.568 1.00 87.25 91 ALA A CA 1
ATOM 723 C C . ALA A 1 91 ? -5.492 -9.815 9.890 1.00 87.25 91 ALA A C 1
ATOM 725 O O . ALA A 1 91 ? -5.961 -10.876 10.291 1.00 87.25 91 ALA A O 1
ATOM 726 N N . LEU A 1 92 ? -6.259 -8.750 9.625 1.00 91.50 92 LEU A N 1
ATOM 727 C CA . LEU A 1 92 ? -7.715 -8.772 9.772 1.00 91.50 92 LEU A CA 1
ATOM 728 C C . LEU A 1 92 ? -8.383 -9.769 8.816 1.00 91.50 92 LEU A C 1
ATOM 730 O O . LEU A 1 92 ? -9.290 -10.486 9.227 1.00 91.50 92 LEU A O 1
ATOM 734 N N . ALA A 1 93 ? -7.936 -9.848 7.559 1.00 88.62 93 ALA A N 1
ATOM 735 C CA . ALA A 1 93 ? -8.484 -10.803 6.595 1.00 88.62 93 ALA A CA 1
ATOM 736 C C . ALA A 1 93 ? -8.188 -12.266 6.990 1.00 88.62 93 ALA A C 1
ATOM 738 O O . ALA A 1 93 ? -9.069 -13.117 6.880 1.00 88.62 93 ALA A O 1
ATOM 739 N N . GLN A 1 94 ? -6.987 -12.555 7.506 1.00 90.44 94 GLN A N 1
ATOM 740 C CA . GLN A 1 94 ? -6.641 -13.877 8.045 1.00 90.44 94 GLN A CA 1
ATOM 741 C C . GLN A 1 94 ? -7.484 -14.224 9.275 1.00 90.44 94 GLN A C 1
ATOM 743 O O . GLN A 1 94 ? -8.078 -15.296 9.329 1.00 90.44 94 GLN A O 1
ATOM 748 N N . TYR A 1 95 ? -7.607 -13.288 10.219 1.00 90.94 95 TYR A N 1
ATOM 749 C CA . TYR A 1 95 ? -8.444 -13.461 11.402 1.00 90.94 95 TYR A CA 1
ATOM 750 C C . TYR A 1 95 ? -9.903 -13.758 11.030 1.00 90.94 95 TYR A C 1
ATOM 752 O O . TYR A 1 95 ? -10.531 -14.637 11.614 1.00 90.94 95 TYR A O 1
ATOM 760 N N . ALA A 1 96 ? -10.446 -13.059 10.027 1.00 88.25 96 ALA A N 1
ATOM 761 C CA . ALA A 1 96 ? -11.800 -13.293 9.531 1.00 88.25 96 ALA A CA 1
ATOM 762 C C . ALA A 1 96 ? -12.002 -14.741 9.052 1.00 88.25 96 ALA A C 1
ATOM 764 O O . ALA A 1 96 ? -13.016 -15.365 9.372 1.00 88.25 96 ALA A O 1
ATOM 765 N N . ALA A 1 97 ? -11.020 -15.275 8.320 1.00 88.12 97 ALA A N 1
ATOM 766 C CA . ALA A 1 97 ? -11.030 -16.638 7.799 1.00 88.12 97 ALA A CA 1
ATOM 767 C C . ALA A 1 97 ? -10.869 -17.699 8.902 1.00 88.12 97 ALA A C 1
ATOM 769 O O . ALA A 1 97 ? -11.482 -18.763 8.838 1.00 88.12 97 ALA A O 1
ATOM 770 N N . GLU A 1 98 ? -10.086 -17.408 9.944 1.00 90.06 98 GLU A N 1
ATOM 771 C CA . GLU A 1 98 ? -9.909 -18.293 11.105 1.00 90.06 98 GLU A CA 1
ATOM 772 C C . GLU A 1 98 ? -11.175 -18.382 11.978 1.00 90.06 98 GLU A C 1
ATOM 774 O O . GLU A 1 98 ? -11.392 -19.376 12.673 1.00 90.06 98 GLU A O 1
ATOM 779 N N . ARG A 1 99 ? -12.062 -17.379 11.914 1.00 86.50 99 ARG A N 1
ATOM 780 C CA . ARG A 1 99 ? -13.340 -17.321 12.646 1.00 86.50 99 ARG A CA 1
ATOM 781 C C . ARG A 1 99 ? -14.472 -18.062 11.930 1.00 86.50 99 ARG A C 1
ATOM 783 O O . ARG A 1 99 ? -15.562 -17.514 11.751 1.00 86.50 99 ARG A O 1
ATOM 790 N N . GLY A 1 100 ? -14.229 -19.322 11.575 1.00 76.94 100 GLY A N 1
ATOM 791 C CA . GLY A 1 100 ? -15.138 -20.149 10.773 1.00 76.94 100 GLY A CA 1
ATOM 792 C C . GLY A 1 100 ? -16.554 -20.332 11.340 1.00 76.94 100 GLY A C 1
ATOM 793 O O . GLY A 1 100 ? -17.473 -20.592 10.571 1.00 76.94 100 GLY A O 1
ATOM 794 N N . ASP A 1 101 ? -16.766 -20.150 12.645 1.00 85.94 101 ASP A N 1
ATOM 795 C CA . ASP A 1 101 ? -18.094 -20.279 13.270 1.00 85.94 101 ASP A CA 1
ATOM 796 C C . ASP A 1 101 ? -18.997 -19.054 13.048 1.00 85.94 101 ASP A C 1
ATOM 798 O O . ASP A 1 101 ? -20.224 -19.159 13.115 1.00 85.94 101 ASP A O 1
ATOM 802 N N . SER A 1 102 ? -18.407 -17.894 12.745 1.00 92.75 102 SER A N 1
ATOM 803 C CA . SER A 1 102 ? -19.171 -16.676 12.473 1.00 92.75 102 SER A CA 1
ATOM 804 C C . SER A 1 102 ? -19.926 -16.783 11.147 1.00 92.75 102 SER A C 1
ATOM 806 O O . SER A 1 102 ? -19.488 -17.435 10.200 1.00 92.75 102 SER A O 1
ATOM 808 N N . LYS A 1 103 ? -21.080 -16.120 11.057 1.00 95.19 103 LYS A N 1
ATOM 809 C CA . LYS A 1 103 ? -21.871 -16.008 9.820 1.00 95.19 103 LYS A CA 1
ATOM 810 C C . LYS A 1 103 ? -21.653 -14.668 9.134 1.00 95.19 103 LYS A C 1
ATOM 812 O O . LYS A 1 103 ? -21.738 -14.584 7.912 1.00 95.19 103 LYS A O 1
ATOM 817 N N . TYR A 1 104 ? -21.384 -13.622 9.907 1.00 96.50 104 TYR A N 1
ATOM 818 C CA . TYR A 1 104 ? -21.256 -12.254 9.424 1.00 96.50 104 TYR A CA 1
ATOM 819 C C . TYR A 1 104 ? -19.936 -11.642 9.881 1.00 96.50 104 TYR A C 1
ATOM 821 O O . TYR A 1 104 ? -19.607 -11.661 11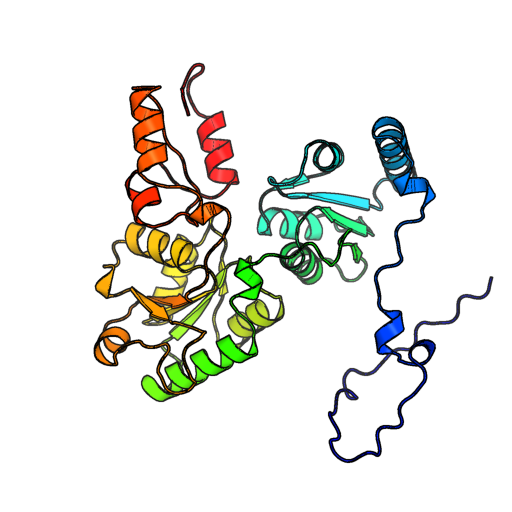.063 1.00 96.50 104 TYR A O 1
ATOM 829 N N . ILE A 1 105 ? -19.210 -11.045 8.942 1.00 96.56 105 ILE A N 1
ATOM 830 C CA . ILE A 1 105 ? -17.989 -10.284 9.190 1.00 96.56 105 ILE A CA 1
ATOM 831 C C . ILE A 1 105 ? -18.302 -8.825 8.870 1.00 96.56 105 ILE A C 1
ATOM 833 O O . ILE A 1 105 ? -18.475 -8.471 7.706 1.00 96.56 105 ILE A O 1
ATOM 837 N N . VAL A 1 106 ? -18.386 -7.967 9.883 1.00 96.06 106 VAL A N 1
ATOM 838 C CA . VAL A 1 106 ? -18.529 -6.520 9.680 1.00 96.06 106 VAL A CA 1
ATOM 839 C C . VAL A 1 106 ? -17.135 -5.913 9.607 1.00 96.06 106 VAL A C 1
ATOM 841 O O . VAL A 1 106 ? -16.419 -5.867 10.607 1.00 96.06 106 VAL A O 1
ATOM 844 N N . PHE A 1 107 ? -16.740 -5.455 8.420 1.00 95.94 107 PHE A N 1
ATOM 845 C CA . PHE A 1 107 ? -15.406 -4.914 8.187 1.00 95.94 107 PHE A CA 1
ATOM 846 C C . PHE A 1 107 ? -15.418 -3.384 8.300 1.00 95.94 107 PHE A C 1
ATOM 848 O O . PHE A 1 107 ? -15.766 -2.669 7.360 1.00 95.94 107 PHE A O 1
ATOM 855 N N . CYS A 1 108 ? -15.003 -2.859 9.452 1.00 94.88 108 CYS A N 1
ATOM 856 C CA . CYS A 1 108 ? -14.818 -1.428 9.682 1.00 94.88 108 CYS A CA 1
ATOM 857 C C . CYS A 1 108 ? -13.466 -0.980 9.104 1.00 94.88 108 CYS A C 1
ATOM 859 O O . CYS A 1 108 ? -12.477 -0.769 9.811 1.00 94.88 108 CYS A O 1
ATOM 861 N N . GLY A 1 109 ? -13.432 -0.821 7.784 1.00 92.31 109 GLY A N 1
ATOM 862 C CA . GLY A 1 109 ? -12.263 -0.427 7.003 1.00 92.31 109 GLY A CA 1
ATOM 863 C C . GLY A 1 109 ? -12.679 0.203 5.678 1.00 92.31 109 GLY A C 1
ATOM 864 O O . GLY A 1 109 ? -13.682 0.910 5.618 1.00 92.31 109 GLY A O 1
ATOM 865 N N . VAL A 1 110 ? -11.899 -0.054 4.631 1.00 92.25 110 VAL A N 1
ATOM 866 C CA . VAL A 1 110 ? -12.167 0.410 3.260 1.00 92.25 110 VAL A CA 1
ATOM 867 C C . VAL A 1 110 ? -12.406 -0.771 2.318 1.00 92.25 110 VAL A C 1
ATOM 869 O O . VAL A 1 110 ? -12.094 -1.914 2.657 1.00 92.25 110 VAL A O 1
ATOM 872 N N . HIS A 1 111 ? -12.927 -0.486 1.126 1.00 91.38 111 HIS A N 1
ATOM 873 C CA . HIS A 1 111 ? -13.421 -1.459 0.151 1.00 91.38 111 HIS A CA 1
ATOM 874 C C . HIS A 1 111 ? -12.479 -2.640 -0.103 1.00 91.38 111 HIS A C 1
ATOM 876 O O . HIS A 1 111 ? -12.852 -3.783 0.145 1.00 91.38 111 HIS A O 1
ATOM 882 N N . PHE A 1 112 ? -11.227 -2.385 -0.494 1.00 90.50 112 PHE A N 1
ATOM 883 C CA . PHE A 1 112 ? -10.278 -3.461 -0.803 1.00 90.50 112 PHE A CA 1
ATOM 884 C C . PHE A 1 112 ? -9.950 -4.367 0.396 1.00 90.50 112 PHE A C 1
ATOM 886 O O . PHE A 1 112 ? -9.535 -5.512 0.216 1.00 90.50 112 PHE A O 1
ATOM 893 N N . MET A 1 113 ? -10.077 -3.856 1.629 1.00 93.06 113 MET A N 1
ATOM 894 C CA . MET A 1 113 ? -9.832 -4.655 2.832 1.00 93.06 113 MET A CA 1
ATOM 895 C C . MET A 1 113 ? -10.990 -5.629 3.052 1.00 93.06 113 MET A C 1
ATOM 897 O O . MET A 1 113 ? -10.759 -6.803 3.335 1.00 93.06 113 MET A O 1
ATOM 901 N N . ALA A 1 114 ? -12.223 -5.150 2.858 1.00 93.88 114 ALA A N 1
ATOM 902 C CA . ALA A 1 114 ? -13.414 -5.986 2.895 1.00 93.88 114 ALA A CA 1
ATOM 903 C C . ALA A 1 114 ? -13.398 -7.031 1.767 1.00 93.88 114 ALA A C 1
ATOM 905 O O . ALA A 1 114 ? -13.661 -8.196 2.037 1.00 93.88 114 ALA A O 1
ATOM 906 N N . GLU A 1 115 ? -12.995 -6.660 0.546 1.00 93.12 115 GLU A N 1
ATOM 907 C CA . GLU A 1 115 ? -12.793 -7.617 -0.555 1.00 93.12 115 GLU A CA 1
ATOM 908 C C . GLU A 1 115 ? -11.781 -8.706 -0.187 1.00 93.12 115 GLU A C 1
ATOM 910 O O . GLU A 1 115 ? -12.005 -9.879 -0.456 1.00 93.12 115 GLU A O 1
ATOM 915 N N . ALA A 1 116 ? -10.666 -8.348 0.453 1.00 92.38 116 ALA A N 1
ATOM 916 C CA . ALA A 1 116 ? -9.673 -9.337 0.851 1.00 92.38 116 ALA A CA 1
ATOM 917 C C . ALA A 1 116 ? -10.190 -10.305 1.924 1.00 92.38 116 ALA A C 1
ATOM 919 O O . ALA A 1 116 ? -9.892 -11.497 1.863 1.00 92.38 116 ALA A O 1
ATOM 920 N N . ALA A 1 117 ? -10.981 -9.817 2.882 1.00 93.44 117 ALA A N 1
ATOM 921 C CA . ALA A 1 117 ? -11.687 -10.692 3.811 1.00 93.44 117 ALA A CA 1
ATOM 922 C C . ALA A 1 117 ? -12.712 -11.575 3.078 1.00 93.44 117 ALA A C 1
ATOM 924 O O . ALA A 1 117 ? -12.847 -12.747 3.412 1.00 93.44 117 ALA A O 1
ATOM 925 N N . ASP A 1 118 ? -13.390 -11.046 2.054 1.00 94.06 118 ASP A N 1
ATOM 926 C CA . ASP A 1 118 ? -14.370 -11.785 1.248 1.00 94.06 118 ASP A CA 1
ATOM 927 C C . ASP A 1 118 ? -13.717 -12.884 0.392 1.00 94.06 118 ASP A C 1
ATOM 929 O O . ASP A 1 118 ? -14.299 -13.945 0.194 1.00 94.06 118 ASP A O 1
ATOM 933 N N . ILE A 1 119 ? -12.477 -12.664 -0.051 1.00 93.25 119 ILE A N 1
ATOM 934 C CA . ILE A 1 119 ? -11.666 -13.656 -0.768 1.00 93.25 119 ILE A CA 1
ATOM 935 C C . ILE A 1 119 ? -11.228 -14.805 0.152 1.00 93.25 119 ILE A C 1
ATOM 937 O O . ILE A 1 119 ? -11.148 -15.945 -0.300 1.00 93.25 119 ILE A O 1
ATOM 941 N N . LEU A 1 120 ? -10.893 -14.520 1.417 1.00 92.62 120 LEU A N 1
ATOM 942 C CA . LEU A 1 120 ? -10.335 -15.517 2.343 1.00 92.62 120 LEU A CA 1
ATOM 943 C C . LEU A 1 120 ? -11.382 -16.230 3.207 1.00 92.62 120 LEU A C 1
ATOM 945 O O . LEU A 1 120 ? -11.065 -17.263 3.797 1.00 92.62 120 LEU A O 1
ATOM 949 N N . ARG A 1 121 ? -12.594 -15.680 3.327 1.00 92.88 121 ARG A N 1
ATOM 950 C CA . ARG A 1 121 ? -13.645 -16.250 4.178 1.00 92.88 121 ARG A CA 1
ATOM 951 C C . ARG A 1 121 ? -14.089 -17.643 3.724 1.00 92.88 121 ARG A C 1
ATOM 953 O O . ARG A 1 121 ? -13.924 -18.036 2.573 1.00 92.88 121 ARG A O 1
ATOM 960 N N . ALA A 1 122 ? -14.748 -18.359 4.628 1.00 91.69 122 ALA A N 1
ATOM 961 C CA . ALA A 1 122 ? -15.498 -19.562 4.294 1.00 91.69 122 ALA A CA 1
ATOM 962 C C . ALA A 1 122 ? -16.768 -19.234 3.482 1.00 91.69 122 ALA A C 1
ATOM 964 O O . ALA A 1 122 ? -17.363 -18.162 3.624 1.00 91.69 122 ALA A O 1
ATOM 965 N N . ASP A 1 123 ? -17.244 -20.195 2.686 1.00 92.00 123 ASP A N 1
ATOM 966 C CA . ASP A 1 123 ? -18.385 -20.019 1.772 1.00 92.00 123 ASP A CA 1
ATOM 967 C C . ASP A 1 123 ? -19.668 -19.517 2.462 1.00 92.00 123 ASP A C 1
ATOM 969 O O . ASP A 1 123 ? -20.446 -18.765 1.867 1.00 92.00 123 ASP A O 1
ATOM 973 N N . HIS A 1 124 ? -19.908 -19.920 3.716 1.00 93.44 124 HIS A N 1
ATOM 974 C CA . HIS A 1 124 ? -21.108 -19.551 4.479 1.00 93.44 124 HIS A CA 1
ATOM 975 C C . HIS A 1 124 ? -21.018 -18.183 5.161 1.00 93.44 124 HIS A C 1
ATOM 977 O O . HIS A 1 124 ? -22.058 -17.619 5.511 1.00 93.44 124 HIS A O 1
ATOM 983 N N . GLN A 1 125 ? -19.806 -17.663 5.373 1.00 95.38 125 GLN A N 1
ATOM 984 C CA . GLN A 1 125 ? -19.591 -16.346 5.966 1.00 95.38 125 GLN A CA 1
ATOM 985 C C . GLN A 1 125 ? -20.043 -15.257 4.993 1.00 95.38 125 GLN A C 1
ATOM 987 O O . GLN A 1 125 ? -20.027 -15.456 3.789 1.00 95.38 125 GLN A O 1
ATOM 992 N N . LYS A 1 126 ? -20.431 -14.080 5.476 1.00 94.88 126 LYS A N 1
ATOM 993 C CA . LYS A 1 126 ? -20.742 -12.920 4.630 1.00 94.88 126 LYS A CA 1
ATOM 994 C C . LYS A 1 126 ? -19.974 -11.710 5.117 1.00 94.88 126 LYS A C 1
ATOM 996 O O . LYS A 1 126 ? -20.118 -11.339 6.281 1.00 94.88 126 LYS A O 1
ATOM 1001 N N . VAL A 1 127 ? -19.208 -11.077 4.233 1.00 95.00 127 VAL A N 1
ATOM 1002 C CA . VAL A 1 127 ? -18.527 -9.821 4.552 1.00 95.00 127 VAL A CA 1
ATOM 1003 C C . VAL A 1 127 ? -19.455 -8.642 4.281 1.00 95.00 127 VAL A C 1
ATOM 1005 O O . VAL A 1 127 ? -20.102 -8.560 3.241 1.00 95.00 127 VAL A O 1
ATOM 1008 N N . ILE A 1 128 ? -19.541 -7.738 5.251 1.00 94.19 128 ILE A N 1
ATOM 1009 C CA . ILE A 1 128 ? -20.361 -6.533 5.215 1.00 94.19 128 ILE A CA 1
ATOM 1010 C C . ILE A 1 128 ? -19.428 -5.340 5.376 1.00 94.19 128 ILE A C 1
ATOM 1012 O O . ILE A 1 128 ? -18.810 -5.165 6.428 1.00 94.19 128 ILE A O 1
ATOM 1016 N N . LEU A 1 129 ? -19.367 -4.498 4.347 1.00 92.44 129 LEU A N 1
ATOM 1017 C CA . LEU A 1 129 ? -18.753 -3.178 4.419 1.00 92.44 129 LEU A CA 1
ATOM 1018 C C . LEU A 1 129 ? -19.840 -2.152 4.781 1.00 92.44 129 LEU A C 1
ATOM 1020 O O . LEU A 1 129 ? -20.768 -1.963 3.995 1.00 92.44 129 LEU A O 1
ATOM 1024 N N . PRO A 1 130 ? -19.769 -1.480 5.948 1.00 89.44 130 PRO A N 1
ATOM 1025 C CA . PRO A 1 130 ? -20.835 -0.578 6.389 1.00 89.44 130 PRO A CA 1
ATOM 1026 C C . PRO A 1 130 ? -21.067 0.645 5.499 1.00 89.44 130 PRO A C 1
ATOM 1028 O O . PRO A 1 130 ? -22.128 1.254 5.591 1.00 89.44 130 PRO A O 1
ATOM 1031 N N . ASN A 1 131 ? -20.092 1.039 4.681 1.00 86.69 131 ASN A N 1
ATOM 1032 C CA . ASN A 1 131 ? -20.225 2.125 3.718 1.00 86.69 131 ASN A CA 1
ATOM 1033 C C . ASN A 1 131 ? -19.440 1.779 2.449 1.00 86.69 131 ASN A C 1
ATOM 1035 O O . ASN A 1 131 ? -18.210 1.748 2.485 1.00 86.69 131 ASN A O 1
ATOM 1039 N N . MET A 1 132 ? -20.140 1.553 1.338 1.00 84.31 132 MET A N 1
ATOM 1040 C CA . MET A 1 132 ? -19.511 1.237 0.051 1.00 84.31 132 MET A CA 1
ATOM 1041 C C . MET A 1 132 ? -18.652 2.384 -0.504 1.00 84.31 132 MET A C 1
ATOM 1043 O O . MET A 1 132 ? -17.736 2.132 -1.280 1.00 84.31 132 MET A O 1
ATOM 1047 N N . GLU A 1 133 ? -18.877 3.625 -0.064 1.00 84.06 133 GLU A N 1
ATOM 1048 C CA . GLU A 1 133 ? -18.052 4.785 -0.430 1.00 84.06 133 GLU A CA 1
ATOM 1049 C C . GLU A 1 133 ? -16.734 4.867 0.359 1.00 84.06 133 GLU A C 1
ATOM 1051 O O . GLU A 1 133 ? -15.919 5.760 0.114 1.00 84.06 133 GLU A O 1
ATOM 1056 N N . ALA A 1 134 ? -16.494 3.963 1.318 1.00 86.31 134 ALA A N 1
ATOM 1057 C CA . ALA A 1 134 ? -15.229 3.887 2.045 1.00 86.31 134 ALA A CA 1
ATOM 1058 C C . ALA A 1 134 ? -14.109 3.373 1.120 1.00 86.31 134 ALA A C 1
ATOM 1060 O O . ALA A 1 134 ? -13.732 2.202 1.154 1.00 86.31 134 ALA A O 1
ATOM 1061 N N . GLY A 1 135 ? -13.595 4.255 0.266 1.00 85.44 135 GLY A N 1
ATOM 1062 C CA . GLY A 1 135 ? -12.565 3.963 -0.726 1.00 85.44 135 GLY A CA 1
ATOM 1063 C C . GLY A 1 135 ? -11.140 4.256 -0.258 1.00 85.44 135 GLY A C 1
ATOM 1064 O O . GLY A 1 135 ? -10.885 4.709 0.861 1.00 85.44 135 GLY A O 1
ATOM 1065 N N . CYS A 1 136 ? -10.186 4.018 -1.156 1.00 88.44 136 CYS A N 1
ATOM 1066 C CA . CYS A 1 136 ? -8.789 4.378 -0.969 1.00 88.44 136 CYS A CA 1
ATOM 1067 C C . CYS A 1 136 ? -8.274 5.032 -2.241 1.00 88.44 136 CYS A C 1
ATOM 1069 O O . CYS A 1 136 ? -8.002 4.348 -3.224 1.00 88.44 136 CYS A O 1
ATOM 1071 N N . SER A 1 137 ? -8.052 6.345 -2.173 1.00 89.81 137 SER A N 1
ATOM 1072 C CA . SER A 1 137 ? -7.613 7.140 -3.322 1.00 89.81 137 SER A CA 1
ATOM 1073 C C . SER A 1 137 ? -6.379 6.570 -4.017 1.00 89.81 137 SER A C 1
ATOM 1075 O O . SER A 1 137 ? -6.257 6.707 -5.223 1.00 89.81 137 SER A O 1
ATOM 1077 N N . MET A 1 138 ? -5.470 5.934 -3.274 1.00 93.31 138 MET A N 1
ATOM 1078 C CA . MET A 1 138 ? -4.275 5.294 -3.819 1.00 93.31 138 MET A CA 1
ATOM 1079 C C . MET A 1 138 ? -4.579 3.991 -4.566 1.00 93.31 138 MET A C 1
ATOM 1081 O O . MET A 1 138 ? -3.971 3.752 -5.605 1.00 93.31 138 MET A O 1
ATOM 1085 N N . ALA A 1 139 ? -5.494 3.161 -4.055 1.00 91.06 139 ALA A N 1
ATOM 1086 C CA . ALA A 1 139 ? -5.934 1.954 -4.753 1.00 91.06 139 ALA A CA 1
ATOM 1087 C C . ALA A 1 139 ? -6.593 2.329 -6.089 1.00 9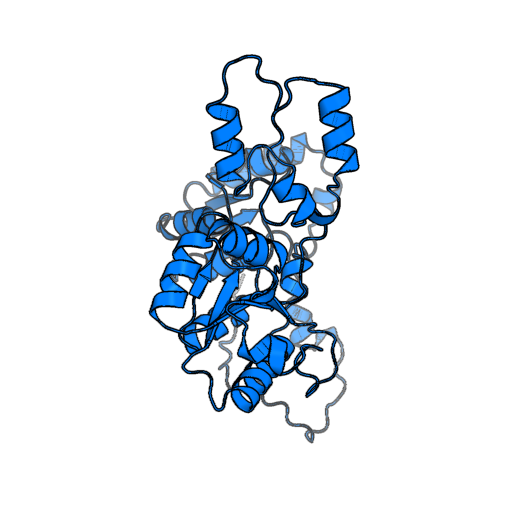1.06 139 ALA A C 1
ATOM 1089 O O . ALA A 1 139 ? -6.298 1.722 -7.115 1.00 91.06 139 ALA A O 1
ATOM 1090 N N . ASP A 1 140 ? -7.375 3.411 -6.084 1.00 89.56 140 ASP A N 1
ATOM 1091 C CA . ASP A 1 140 ? -8.054 3.946 -7.267 1.00 89.56 140 ASP A CA 1
ATOM 1092 C C . ASP A 1 140 ? -7.082 4.551 -8.305 1.00 89.56 140 ASP A C 1
ATOM 1094 O O . ASP A 1 140 ? -7.467 4.776 -9.449 1.00 89.56 140 ASP A O 1
ATOM 1098 N N . MET A 1 141 ? -5.810 4.801 -7.948 1.00 95.06 141 MET A N 1
ATOM 1099 C CA . MET A 1 141 ? -4.783 5.248 -8.907 1.00 95.06 141 MET A CA 1
ATOM 1100 C C . MET A 1 141 ? -4.266 4.123 -9.806 1.00 95.06 141 MET A C 1
ATOM 1102 O O . MET A 1 141 ? -3.515 4.414 -10.733 1.00 95.06 141 MET A O 1
ATOM 1106 N N . ALA A 1 142 ? -4.594 2.859 -9.532 1.00 96.06 142 ALA A N 1
ATOM 1107 C CA . ALA A 1 142 ? -4.275 1.734 -10.405 1.00 96.06 142 ALA A CA 1
ATOM 1108 C C . ALA A 1 142 ? -5.571 1.052 -10.841 1.00 96.06 142 ALA A C 1
ATOM 1110 O O . ALA A 1 142 ? -6.023 0.088 -10.225 1.00 96.06 142 ALA A O 1
ATOM 1111 N N . ALA A 1 143 ? -6.179 1.554 -11.912 1.00 94.56 143 ALA A N 1
ATOM 1112 C CA . ALA A 1 143 ? -7.297 0.861 -12.529 1.00 94.56 143 ALA A CA 1
ATOM 1113 C C . ALA A 1 143 ? -6.789 -0.345 -13.331 1.00 94.56 143 ALA A C 1
ATOM 1115 O O . ALA A 1 143 ? -5.735 -0.300 -13.967 1.00 94.56 143 ALA A O 1
ATOM 1116 N N . GLU A 1 144 ? -7.562 -1.428 -13.331 1.00 95.25 144 GLU A N 1
ATOM 1117 C CA . GLU A 1 144 ? -7.210 -2.657 -14.044 1.00 95.25 144 GLU A CA 1
ATOM 1118 C C . GLU A 1 144 ? -6.880 -2.443 -15.537 1.00 95.25 144 GLU A C 1
ATOM 1120 O O . GLU A 1 144 ? -5.847 -2.955 -15.976 1.00 95.25 144 GLU A O 1
ATOM 1125 N N . PRO A 1 145 ? -7.651 -1.662 -16.325 1.00 96.50 145 PRO A N 1
ATOM 1126 C CA . PRO A 1 145 ? -7.309 -1.407 -17.726 1.00 96.50 145 PRO A CA 1
ATOM 1127 C C . PRO A 1 145 ? -5.948 -0.724 -17.915 1.00 96.50 145 PRO A C 1
ATOM 1129 O O . PRO A 1 145 ? -5.224 -1.040 -18.864 1.00 96.50 145 PRO A O 1
ATOM 1132 N N . ASP A 1 146 ? -5.573 0.176 -17.004 1.00 97.38 146 ASP A N 1
ATOM 1133 C CA . ASP A 1 146 ? -4.297 0.893 -17.067 1.00 97.38 146 ASP A CA 1
ATOM 1134 C C . ASP A 1 146 ? -3.135 -0.049 -16.732 1.00 97.38 146 ASP A C 1
ATOM 1136 O O . ASP A 1 146 ? -2.102 -0.033 -17.404 1.00 97.38 146 ASP A O 1
ATOM 1140 N N . VAL A 1 147 ? -3.316 -0.923 -15.735 1.00 98.25 147 VAL A N 1
ATOM 1141 C CA . VAL A 1 147 ? -2.326 -1.946 -15.364 1.00 98.25 147 VAL A CA 1
ATOM 1142 C C . VAL A 1 147 ? -2.120 -2.940 -16.506 1.00 98.25 147 VAL A C 1
ATOM 1144 O O . VAL A 1 147 ? -0.977 -3.239 -16.846 1.00 98.25 147 VAL A O 1
ATOM 1147 N N . TRP A 1 148 ? -3.190 -3.402 -17.160 1.00 97.81 148 TRP A N 1
ATOM 1148 C CA . TRP A 1 148 ? -3.079 -4.263 -18.343 1.00 97.81 148 TRP A CA 1
ATOM 1149 C C . TRP A 1 148 ? -2.402 -3.564 -19.523 1.00 97.81 148 TRP A C 1
ATOM 1151 O O . TRP A 1 148 ? -1.622 -4.193 -20.238 1.00 97.81 148 TRP A O 1
ATOM 1161 N N . THR A 1 149 ? -2.675 -2.276 -19.732 1.00 97.94 149 THR A N 1
ATOM 1162 C CA . THR A 1 149 ? -2.010 -1.484 -20.778 1.00 97.94 149 THR A CA 1
ATOM 1163 C C . THR A 1 149 ? -0.510 -1.401 -20.512 1.00 97.94 149 THR A C 1
ATOM 1165 O O . THR A 1 149 ? 0.286 -1.748 -21.383 1.00 97.94 149 THR A O 1
ATOM 1168 N N . ALA A 1 150 ? -0.121 -1.059 -19.281 1.00 98.38 150 ALA A N 1
ATOM 1169 C CA . ALA A 1 150 ? 1.277 -1.034 -18.868 1.00 98.38 150 ALA A CA 1
ATOM 1170 C C . ALA A 1 150 ? 1.949 -2.404 -19.007 1.00 98.38 150 ALA A C 1
ATOM 1172 O O . ALA A 1 150 ? 3.040 -2.507 -19.557 1.00 98.38 150 ALA A O 1
ATOM 1173 N N . TRP A 1 151 ? 1.277 -3.469 -18.568 1.00 98.38 151 TRP A N 1
ATOM 1174 C CA . TRP A 1 151 ? 1.776 -4.838 -18.672 1.00 98.38 151 TRP A CA 1
ATOM 1175 C C . TRP A 1 151 ? 2.071 -5.244 -20.117 1.00 98.38 151 TRP A C 1
ATOM 1177 O O . TRP A 1 151 ? 3.125 -5.812 -20.399 1.00 98.38 151 TRP A O 1
ATOM 1187 N N . ARG A 1 152 ? 1.167 -4.909 -21.044 1.00 98.06 152 ARG A N 1
ATOM 1188 C CA . ARG A 1 152 ? 1.352 -5.167 -22.476 1.00 98.06 152 ARG A CA 1
ATOM 1189 C C . ARG A 1 152 ? 2.517 -4.377 -23.053 1.00 98.06 152 ARG A C 1
ATOM 1191 O O . ARG A 1 152 ? 3.340 -4.967 -23.739 1.00 98.06 152 ARG A O 1
ATOM 1198 N N . GLU A 1 153 ? 2.618 -3.086 -22.746 1.00 98.12 153 GLU A N 1
ATOM 1199 C CA . GLU A 1 153 ? 3.730 -2.246 -23.208 1.00 98.12 153 GLU A CA 1
ATOM 1200 C C . GLU A 1 153 ? 5.085 -2.745 -22.693 1.00 98.12 153 GLU A C 1
ATOM 1202 O O . GLU A 1 153 ? 6.050 -2.819 -23.451 1.00 98.12 153 GLU A O 1
ATOM 1207 N N . LEU A 1 154 ? 5.154 -3.141 -21.420 1.00 98.31 154 LEU A N 1
ATOM 1208 C CA . LEU A 1 154 ? 6.351 -3.743 -20.839 1.00 98.31 154 LEU A CA 1
ATOM 1209 C C . LEU A 1 154 ? 6.693 -5.070 -21.525 1.00 98.31 154 LEU A C 1
ATOM 1211 O O . LEU A 1 154 ? 7.853 -5.298 -21.865 1.00 98.31 154 LEU A O 1
ATOM 1215 N N . GLY A 1 155 ? 5.696 -5.921 -21.774 1.00 98.00 155 GLY A N 1
ATOM 1216 C CA . GLY A 1 155 ? 5.877 -7.171 -22.508 1.00 98.00 155 GLY A CA 1
ATOM 1217 C C . GLY A 1 155 ? 6.378 -6.954 -23.937 1.00 98.00 155 GLY A C 1
ATOM 1218 O O . GLY A 1 155 ? 7.320 -7.614 -24.363 1.00 98.00 155 GLY A O 1
ATOM 1219 N N . GLU A 1 156 ? 5.802 -6.002 -24.671 1.00 97.94 156 GLU A N 1
ATOM 1220 C CA . GLU A 1 156 ? 6.241 -5.636 -26.023 1.00 97.94 156 GLU A CA 1
ATOM 1221 C C . GLU A 1 156 ? 7.676 -5.091 -26.022 1.00 97.94 156 GLU A C 1
ATOM 1223 O O . GLU A 1 156 ? 8.483 -5.487 -26.863 1.00 97.94 156 GLU A O 1
ATOM 1228 N N . PHE A 1 157 ? 8.021 -4.240 -25.050 1.00 97.81 157 PHE A N 1
ATOM 1229 C CA . PHE A 1 157 ? 9.354 -3.653 -24.923 1.00 97.81 157 PHE A CA 1
ATOM 1230 C C . PHE A 1 157 ? 10.433 -4.691 -24.579 1.00 97.81 157 PHE A C 1
ATOM 1232 O O . PHE A 1 157 ? 11.494 -4.711 -25.202 1.00 97.81 157 PHE A O 1
ATOM 1239 N N . PHE A 1 158 ? 10.173 -5.571 -23.607 1.00 97.44 158 PHE A N 1
ATOM 1240 C CA . PHE A 1 158 ? 11.141 -6.578 -23.158 1.00 97.44 158 PHE A CA 1
ATOM 1241 C C . PHE A 1 158 ? 11.119 -7.877 -23.981 1.00 97.44 158 PHE A C 1
ATOM 1243 O O . PHE A 1 158 ? 11.939 -8.763 -23.737 1.00 97.44 158 PHE A O 1
ATOM 1250 N N . GLY A 1 159 ? 10.217 -7.999 -24.961 1.00 96.88 159 GLY A N 1
ATOM 1251 C CA . GLY A 1 159 ? 10.054 -9.207 -25.777 1.00 96.88 159 GLY A CA 1
ATOM 1252 C C . GLY A 1 159 ? 9.355 -10.363 -25.050 1.00 96.88 159 GLY A C 1
ATOM 1253 O O . GLY A 1 159 ? 9.500 -11.516 -25.450 1.00 96.88 159 GLY A O 1
ATOM 1254 N N . GLY A 1 160 ? 8.620 -10.061 -23.981 1.00 96.88 160 GLY A N 1
ATOM 1255 C CA . GLY A 1 160 ? 7.914 -11.004 -23.121 1.00 96.88 160 GLY A CA 1
ATOM 1256 C C . GLY A 1 160 ? 7.822 -10.498 -21.682 1.00 96.88 160 GLY A C 1
ATOM 1257 O O . GLY A 1 160 ? 8.460 -9.515 -21.304 1.00 96.88 160 GLY A O 1
ATOM 1258 N N . THR A 1 161 ? 7.028 -11.185 -20.863 1.00 97.00 161 THR A N 1
ATOM 1259 C CA . THR A 1 161 ? 6.828 -10.844 -19.444 1.00 97.00 161 THR A CA 1
ATOM 1260 C C . THR A 1 161 ? 7.468 -11.845 -18.483 1.00 97.00 161 THR A C 1
ATOM 1262 O O . THR A 1 161 ? 7.369 -11.659 -17.277 1.00 97.00 161 THR A O 1
ATOM 1265 N N . ASP A 1 162 ? 8.150 -12.876 -18.991 1.00 95.56 162 ASP A N 1
ATOM 1266 C CA . ASP A 1 162 ? 8.704 -13.978 -18.184 1.00 95.56 162 ASP A CA 1
ATOM 1267 C C . ASP A 1 162 ? 9.705 -13.505 -17.112 1.00 95.56 162 ASP A C 1
ATOM 1269 O O . ASP A 1 162 ? 9.809 -14.102 -16.046 1.00 95.56 162 ASP A O 1
ATOM 1273 N N . ASP A 1 163 ? 10.425 -12.409 -17.376 1.00 95.38 163 ASP A N 1
ATOM 1274 C CA . ASP A 1 163 ? 11.409 -11.814 -16.462 1.00 95.38 163 ASP A CA 1
ATOM 1275 C C . ASP A 1 163 ? 10.825 -10.695 -15.566 1.00 95.38 163 ASP A C 1
ATOM 1277 O O . ASP A 1 163 ? 11.581 -10.037 -14.839 1.00 95.38 163 ASP A O 1
ATOM 1281 N N . ILE A 1 164 ? 9.512 -10.438 -15.629 1.00 98.44 164 ILE A N 1
ATOM 1282 C CA . ILE A 1 164 ? 8.827 -9.362 -14.897 1.00 98.44 164 ILE A CA 1
ATOM 1283 C C . ILE A 1 164 ? 7.856 -9.979 -13.892 1.00 98.44 164 ILE A C 1
ATOM 1285 O O . ILE A 1 164 ? 6.929 -10.685 -14.266 1.00 98.44 164 ILE A O 1
ATOM 1289 N N . ILE A 1 165 ? 8.025 -9.665 -12.610 1.00 98.75 165 ILE A N 1
ATOM 1290 C CA . ILE A 1 165 ? 7.157 -10.163 -11.541 1.00 98.75 165 ILE A CA 1
ATOM 1291 C C . ILE A 1 165 ? 6.219 -9.039 -11.092 1.00 98.75 165 ILE A C 1
ATOM 1293 O O . ILE A 1 165 ? 6.692 -8.047 -10.524 1.00 98.75 165 ILE A O 1
ATOM 1297 N N . PRO A 1 166 ? 4.898 -9.142 -11.333 1.00 98.75 166 PRO A N 1
ATOM 1298 C CA . PRO A 1 166 ? 3.956 -8.132 -10.883 1.00 98.75 166 PRO A CA 1
ATOM 1299 C C . PRO A 1 166 ? 3.700 -8.292 -9.383 1.00 98.75 166 PRO A C 1
ATOM 1301 O O . PRO A 1 166 ? 3.253 -9.337 -8.910 1.00 98.75 166 PRO A O 1
ATOM 1304 N N . VAL A 1 167 ? 3.956 -7.237 -8.620 1.00 98.75 167 VAL A N 1
ATOM 1305 C CA . VAL A 1 167 ? 3.714 -7.185 -7.179 1.00 98.75 167 VAL A CA 1
ATOM 1306 C C . VAL A 1 167 ? 2.712 -6.081 -6.902 1.00 98.75 167 VAL A C 1
ATOM 1308 O O . VAL A 1 167 ? 2.985 -4.906 -7.149 1.00 98.75 167 VAL A O 1
ATOM 1311 N N . THR A 1 168 ? 1.558 -6.454 -6.355 1.00 98.19 168 THR A N 1
ATOM 1312 C CA . THR A 1 168 ? 0.557 -5.479 -5.930 1.00 98.19 168 THR A CA 1
ATOM 1313 C C . THR A 1 168 ? 0.548 -5.337 -4.419 1.00 98.19 168 THR A C 1
ATOM 1315 O O . THR A 1 168 ? 0.537 -6.322 -3.684 1.00 98.19 168 THR A O 1
ATOM 1318 N N . TYR A 1 169 ? 0.535 -4.110 -3.923 1.00 96.94 169 TYR A N 1
ATOM 1319 C CA . TYR A 1 169 ? 0.256 -3.850 -2.521 1.00 96.94 169 TYR A CA 1
ATOM 1320 C C . TYR A 1 169 ? -1.207 -4.198 -2.215 1.00 96.94 169 TYR A C 1
ATOM 1322 O O . TYR A 1 169 ? -2.089 -4.083 -3.067 1.00 96.94 169 TYR A O 1
ATOM 1330 N N . MET A 1 170 ? -1.475 -4.619 -0.980 1.00 93.25 170 MET A N 1
ATOM 1331 C CA . MET A 1 170 ? -2.799 -4.971 -0.467 1.00 93.25 170 MET A CA 1
ATOM 1332 C C . MET A 1 170 ? -3.860 -3.909 -0.777 1.00 93.25 170 MET A C 1
ATOM 1334 O O . MET A 1 170 ? -5.012 -4.257 -1.049 1.00 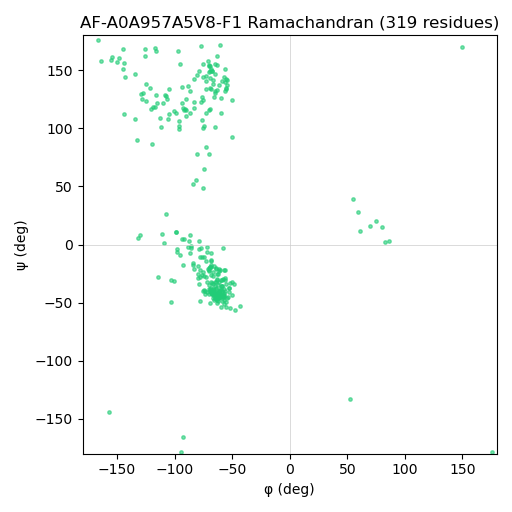93.25 170 MET A O 1
ATOM 1338 N N . ASN A 1 171 ? -3.449 -2.639 -0.792 1.00 93.75 171 ASN A N 1
ATOM 1339 C CA . ASN A 1 171 ? -4.245 -1.467 -1.143 1.00 93.75 171 ASN A CA 1
ATOM 1340 C C . ASN A 1 171 ? -4.474 -1.389 -2.664 1.00 93.75 171 ASN A C 1
ATOM 1342 O O . ASN A 1 171 ? -3.988 -0.484 -3.336 1.00 93.75 171 ASN A O 1
ATOM 1346 N N . SER A 1 172 ? -5.197 -2.367 -3.198 1.00 94.50 172 SER A N 1
ATOM 1347 C CA . SER A 1 172 ? -5.508 -2.565 -4.618 1.00 94.50 172 SER A CA 1
ATOM 1348 C C . SER A 1 172 ? -6.858 -3.265 -4.760 1.00 94.50 172 SER A C 1
ATOM 1350 O O . SER A 1 172 ? -7.282 -3.962 -3.839 1.00 94.50 172 SER A O 1
ATOM 1352 N N . ALA A 1 173 ? -7.532 -3.134 -5.899 1.00 93.75 173 ALA A N 1
ATOM 1353 C CA . ALA A 1 173 ? -8.765 -3.882 -6.153 1.00 93.75 173 ALA A CA 1
ATOM 1354 C C . ALA A 1 173 ? -8.525 -5.406 -6.178 1.00 93.75 173 ALA A C 1
ATOM 1356 O O . ALA A 1 173 ? -7.428 -5.871 -6.508 1.00 93.75 173 ALA A O 1
ATOM 1357 N N . ALA A 1 174 ? -9.554 -6.201 -5.878 1.00 94.00 174 ALA A N 1
ATOM 1358 C CA . ALA A 1 174 ? -9.509 -7.658 -6.019 1.00 94.00 174 ALA A CA 1
ATOM 1359 C C . ALA A 1 174 ? -9.061 -8.118 -7.421 1.00 94.00 174 ALA A C 1
ATOM 1361 O O . ALA A 1 174 ? -8.285 -9.069 -7.538 1.00 94.00 174 ALA A O 1
ATOM 1362 N N . SER A 1 175 ? -9.474 -7.416 -8.482 1.00 95.50 175 SER A N 1
ATOM 1363 C CA . SER A 1 175 ? -9.077 -7.761 -9.853 1.00 95.50 175 SER A CA 1
ATOM 1364 C C . SER A 1 175 ? -7.574 -7.606 -10.100 1.00 95.50 175 SER A C 1
ATOM 1366 O O . SER A 1 175 ? -6.973 -8.422 -10.792 1.00 95.50 175 SER A O 1
ATOM 1368 N N . LEU A 1 176 ? -6.921 -6.646 -9.441 1.00 97.38 176 LEU A N 1
ATOM 1369 C CA . LEU A 1 176 ? -5.468 -6.487 -9.494 1.00 97.38 176 LEU A CA 1
ATOM 1370 C C . LEU A 1 176 ? -4.710 -7.584 -8.736 1.00 97.38 176 LEU A C 1
ATOM 1372 O O . LEU A 1 176 ? -3.626 -7.997 -9.150 1.00 97.38 176 LEU A O 1
ATOM 1376 N N . LYS A 1 177 ? -5.293 -8.105 -7.652 1.00 96.81 177 LYS A N 1
ATOM 1377 C CA . LYS A 1 177 ? -4.759 -9.290 -6.962 1.00 96.81 177 LYS A CA 1
ATOM 1378 C C . LYS A 1 177 ? -4.851 -10.522 -7.865 1.00 96.81 177 LYS A C 1
ATOM 1380 O O . LYS A 1 177 ? -3.885 -11.278 -7.965 1.00 96.81 177 LYS A O 1
ATOM 1385 N N . ALA A 1 178 ? -5.978 -10.685 -8.563 1.00 97.38 178 ALA A N 1
ATOM 1386 C CA . ALA A 1 178 ? -6.163 -11.740 -9.556 1.00 97.38 178 ALA A CA 1
ATOM 1387 C C . ALA A 1 178 ? -5.189 -11.592 -10.737 1.00 97.38 178 ALA A C 1
ATOM 1389 O O . ALA A 1 178 ? -4.579 -12.580 -11.140 1.00 97.38 178 ALA A O 1
ATOM 1390 N N . PHE A 1 179 ? -4.972 -10.367 -11.232 1.00 98.31 179 PHE A N 1
ATOM 1391 C CA . PHE A 1 179 ? -3.964 -10.061 -12.249 1.00 98.31 179 PHE A CA 1
ATOM 1392 C C . PHE A 1 179 ? -2.567 -10.520 -11.816 1.00 98.31 179 PHE A C 1
ATOM 1394 O O . PHE A 1 179 ? -1.907 -11.236 -12.568 1.00 98.31 179 PHE A O 1
ATOM 1401 N N . CYS A 1 180 ? -2.129 -10.172 -10.601 1.00 98.25 180 CYS A N 1
ATOM 1402 C CA . CYS A 1 180 ? -0.854 -10.651 -10.067 1.00 98.25 180 CYS A CA 1
ATOM 1403 C C . CYS A 1 180 ? -0.805 -12.181 -10.040 1.00 98.25 180 CYS A C 1
ATOM 1405 O O . CYS A 1 180 ? 0.125 -12.760 -10.591 1.00 98.25 180 CYS A O 1
ATOM 1407 N N . GLY A 1 181 ? -1.815 -12.841 -9.464 1.00 97.31 181 GLY A N 1
ATOM 1408 C CA . GLY A 1 181 ? -1.855 -14.304 -9.378 1.00 97.31 181 GLY A CA 1
ATOM 1409 C C . GLY A 1 181 ? -1.810 -15.001 -10.744 1.00 97.31 181 GLY A C 1
ATOM 1410 O O . GLY A 1 181 ? -1.086 -15.980 -10.911 1.00 97.31 181 GLY A O 1
ATOM 1411 N N . ALA A 1 182 ? -2.525 -14.472 -11.741 1.00 97.62 182 ALA A N 1
ATOM 1412 C CA . ALA A 1 182 ? -2.554 -15.013 -13.100 1.00 97.62 182 ALA A CA 1
ATOM 1413 C C . ALA A 1 182 ? -1.223 -14.845 -13.854 1.00 97.62 182 ALA A C 1
ATOM 1415 O O . ALA A 1 182 ? -0.921 -15.641 -14.740 1.00 97.62 182 ALA A O 1
ATOM 1416 N N . ASN A 1 183 ? -0.422 -13.839 -13.493 1.00 97.94 183 ASN A N 1
ATOM 1417 C CA . ASN A 1 183 ? 0.848 -13.508 -14.143 1.00 97.94 183 ASN A CA 1
ATOM 1418 C C . ASN A 1 183 ? 2.072 -13.879 -13.278 1.00 97.94 183 ASN A C 1
ATOM 1420 O O . ASN A 1 183 ? 3.123 -13.255 -13.391 1.00 97.94 183 ASN A O 1
ATOM 1424 N N . GLY A 1 184 ? 1.944 -14.871 -12.385 1.00 97.31 184 GLY A N 1
ATOM 1425 C CA . GLY A 1 184 ? 3.063 -15.381 -11.572 1.00 97.31 184 GLY A CA 1
ATOM 1426 C C . GLY A 1 184 ? 3.575 -14.412 -10.497 1.00 97.31 184 GLY A C 1
ATOM 1427 O O . GLY A 1 184 ? 4.673 -14.585 -9.972 1.00 97.31 184 GLY A O 1
ATOM 1428 N N . GLY A 1 185 ? 2.786 -13.389 -10.185 1.00 98.06 185 GLY A N 1
ATOM 1429 C CA . GLY A 1 185 ? 3.052 -12.362 -9.193 1.00 98.06 185 GLY A CA 1
ATOM 1430 C C . GLY A 1 185 ? 2.493 -12.669 -7.807 1.00 98.06 185 GLY A C 1
ATOM 1431 O O . GLY A 1 185 ? 2.095 -13.792 -7.497 1.00 98.06 185 GLY A O 1
ATOM 1432 N N . VAL A 1 186 ? 2.454 -11.645 -6.953 1.00 97.75 186 VAL A N 1
ATOM 1433 C CA . VAL A 1 186 ? 2.038 -11.791 -5.548 1.00 97.75 186 VAL A CA 1
ATOM 1434 C C . VAL A 1 186 ? 1.498 -10.483 -4.958 1.00 97.75 186 VAL A C 1
ATOM 1436 O O . VAL A 1 186 ? 1.779 -9.392 -5.454 1.00 97.75 186 VAL A O 1
ATOM 1439 N N . VAL A 1 187 ? 0.717 -10.599 -3.881 1.00 96.81 187 VAL A N 1
ATOM 1440 C CA . VAL A 1 187 ? 0.243 -9.466 -3.073 1.00 96.81 187 VAL A CA 1
ATOM 1441 C C . VAL A 1 187 ? 1.196 -9.226 -1.898 1.00 96.81 187 VAL A C 1
ATOM 1443 O O . VAL A 1 187 ? 1.578 -10.174 -1.213 1.00 96.81 187 VAL A O 1
ATOM 1446 N N . CYS A 1 188 ? 1.548 -7.972 -1.616 1.00 96.06 188 CYS A N 1
ATOM 1447 C CA . CYS A 1 188 ? 2.352 -7.591 -0.451 1.00 96.06 188 CYS A CA 1
ATOM 1448 C C . CYS A 1 188 ? 1.593 -6.677 0.521 1.00 96.06 188 CYS A C 1
ATOM 1450 O O . CYS A 1 188 ? 0.531 -6.140 0.215 1.00 96.06 188 CYS A O 1
ATOM 1452 N N . THR A 1 189 ? 2.160 -6.474 1.705 1.00 93.94 189 THR A N 1
ATOM 1453 C CA . THR A 1 189 ? 1.795 -5.436 2.672 1.00 93.94 189 THR A CA 1
ATOM 1454 C C . THR A 1 189 ? 3.035 -4.621 3.046 1.00 93.94 189 THR A C 1
ATOM 1456 O O . THR A 1 189 ? 4.161 -5.052 2.793 1.00 93.94 189 THR A O 1
ATOM 1459 N N . SER A 1 190 ? 2.870 -3.480 3.723 1.00 93.38 190 SER A N 1
ATOM 1460 C CA . SER A 1 190 ? 4.013 -2.724 4.256 1.00 93.38 190 SER A CA 1
ATOM 1461 C C . SER A 1 190 ? 4.836 -3.523 5.278 1.00 93.38 190 SER A C 1
ATOM 1463 O O . SER A 1 190 ? 6.023 -3.262 5.440 1.00 93.38 190 SER A O 1
ATOM 1465 N N . SER A 1 191 ? 4.241 -4.540 5.913 1.00 91.94 191 SER A N 1
ATOM 1466 C CA . SER A 1 191 ? 4.904 -5.432 6.875 1.00 91.94 191 SER A CA 1
ATOM 1467 C C . SER A 1 191 ? 5.746 -6.541 6.225 1.00 91.94 191 SER A C 1
ATOM 1469 O O . SER A 1 191 ? 6.564 -7.150 6.912 1.00 91.94 191 SER A O 1
ATOM 1471 N N . ASN A 1 192 ? 5.534 -6.868 4.943 1.00 94.25 192 ASN A N 1
ATOM 1472 C CA . ASN A 1 192 ? 6.231 -7.978 4.273 1.00 94.25 192 ASN A CA 1
ATOM 1473 C C . ASN A 1 192 ? 6.830 -7.635 2.895 1.00 94.25 192 ASN A C 1
ATOM 1475 O O . ASN A 1 192 ? 7.354 -8.535 2.240 1.00 94.25 192 ASN A O 1
ATOM 1479 N N . ALA A 1 193 ? 6.777 -6.368 2.469 1.00 96.56 193 ALA A N 1
ATOM 1480 C CA . ALA A 1 193 ? 7.236 -5.926 1.153 1.00 96.56 193 ALA A CA 1
ATOM 1481 C C . ALA A 1 193 ? 8.678 -6.354 0.839 1.00 96.56 193 ALA A C 1
ATOM 1483 O O . ALA A 1 193 ? 8.937 -6.808 -0.269 1.00 96.56 193 ALA A O 1
ATOM 1484 N N . GLU A 1 194 ? 9.594 -6.284 1.810 1.00 97.50 194 GLU A N 1
ATOM 1485 C CA . GLU A 1 194 ? 10.994 -6.708 1.640 1.00 97.50 194 GLU A CA 1
ATOM 1486 C C . GLU A 1 194 ? 11.096 -8.189 1.258 1.00 97.50 194 GLU A C 1
ATOM 1488 O O . GLU A 1 194 ? 11.616 -8.519 0.196 1.00 97.50 194 GLU A O 1
ATOM 1493 N N . LYS A 1 195 ? 10.473 -9.074 2.048 1.00 98.00 195 LYS A N 1
ATOM 1494 C CA . LYS A 1 195 ? 10.427 -10.523 1.776 1.00 98.00 195 LYS A CA 1
ATOM 1495 C C . LYS A 1 195 ? 9.774 -10.844 0.432 1.00 98.00 195 LYS A C 1
ATOM 1497 O O . LYS A 1 195 ? 10.159 -11.795 -0.240 1.00 98.00 195 LYS A O 1
ATOM 1502 N N . VAL A 1 196 ? 8.760 -10.069 0.045 1.00 98.31 196 VAL A N 1
ATOM 1503 C CA . VAL A 1 196 ? 8.102 -10.218 -1.257 1.00 98.31 196 VAL A CA 1
ATOM 1504 C C . VAL A 1 196 ? 9.031 -9.806 -2.400 1.00 98.31 196 VAL A C 1
ATOM 1506 O O . VAL A 1 196 ? 9.079 -10.503 -3.411 1.00 98.31 196 VAL A O 1
ATOM 1509 N N . LEU A 1 197 ? 9.782 -8.712 -2.259 1.00 98.50 197 LEU A N 1
ATOM 1510 C CA . LEU A 1 197 ? 10.758 -8.299 -3.267 1.00 98.50 197 LEU A CA 1
ATOM 1511 C C . LEU A 1 197 ? 11.904 -9.311 -3.382 1.00 98.50 197 LEU A C 1
ATOM 1513 O O . LEU A 1 197 ? 12.285 -9.644 -4.500 1.00 98.50 197 LEU A O 1
ATOM 1517 N N . GLU A 1 198 ? 12.407 -9.853 -2.269 1.00 98.44 198 GLU A N 1
ATOM 1518 C CA . GLU A 1 198 ? 13.377 -10.960 -2.277 1.00 98.44 198 GLU A CA 1
ATOM 1519 C C . GLU A 1 198 ? 12.841 -12.154 -3.077 1.00 98.44 198 GLU A C 1
ATOM 1521 O O . GLU A 1 198 ? 13.463 -12.584 -4.049 1.00 98.44 198 GLU A O 1
ATOM 1526 N N . TRP A 1 199 ? 11.635 -12.621 -2.736 1.00 98.50 199 TRP A N 1
ATOM 1527 C CA . TRP A 1 199 ? 10.951 -13.709 -3.437 1.00 98.50 199 TRP A CA 1
ATOM 1528 C C . TRP A 1 199 ? 10.760 -13.427 -4.935 1.00 98.50 199 TRP A C 1
ATOM 1530 O O . TRP A 1 199 ? 10.881 -14.337 -5.761 1.00 98.50 199 TRP A O 1
ATOM 1540 N N . ALA A 1 200 ? 10.465 -12.178 -5.298 1.00 98.50 200 ALA A N 1
ATOM 1541 C CA . ALA A 1 200 ? 10.269 -11.776 -6.682 1.00 98.50 200 ALA A CA 1
ATOM 1542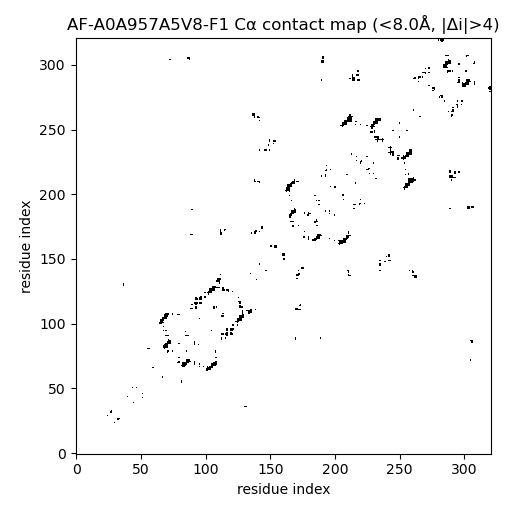 C C . ALA A 1 200 ? 11.591 -11.795 -7.467 1.00 98.50 200 ALA A C 1
ATOM 1544 O O . ALA A 1 200 ? 11.637 -12.324 -8.577 1.00 98.50 200 ALA A O 1
ATOM 1545 N N . PHE A 1 201 ? 12.689 -11.304 -6.886 1.00 98.38 201 PHE A N 1
ATOM 1546 C CA . PHE A 1 201 ? 14.005 -11.308 -7.539 1.00 98.38 201 PHE A CA 1
ATOM 1547 C C . PHE A 1 201 ? 14.622 -12.704 -7.697 1.00 98.38 201 PHE A C 1
ATOM 1549 O O . PHE A 1 201 ? 15.490 -12.893 -8.546 1.00 98.38 201 PHE A O 1
ATOM 1556 N N . GLU A 1 202 ? 14.166 -13.700 -6.937 1.00 97.81 202 GLU A N 1
ATOM 1557 C CA . GLU A 1 202 ? 14.513 -15.107 -7.187 1.00 97.81 202 GLU A CA 1
ATOM 1558 C C . GLU A 1 202 ? 13.870 -15.671 -8.468 1.00 97.81 202 GLU A C 1
ATOM 1560 O O . GLU A 1 202 ? 14.307 -16.708 -8.968 1.00 97.81 202 GLU A O 1
ATOM 1565 N N . ARG A 1 203 ? 12.807 -15.032 -8.978 1.00 97.75 203 ARG A N 1
ATOM 1566 C CA . ARG A 1 203 ? 11.948 -15.557 -10.058 1.00 97.75 203 ARG A CA 1
ATOM 1567 C C . ARG A 1 203 ? 12.015 -14.751 -11.341 1.00 97.75 203 ARG A C 1
ATOM 1569 O O . ARG A 1 203 ? 11.819 -15.318 -12.408 1.00 97.75 203 ARG A O 1
ATOM 1576 N N . GLY A 1 204 ? 12.302 -13.460 -11.242 1.00 96.75 204 GLY A N 1
ATOM 1577 C CA . GLY A 1 204 ? 12.451 -12.581 -12.390 1.00 96.75 204 GLY A CA 1
ATOM 1578 C C . GLY A 1 204 ? 13.525 -11.531 -12.160 1.00 96.75 204 GLY A C 1
ATOM 1579 O O . GLY A 1 204 ? 14.016 -11.317 -11.052 1.00 96.75 204 GLY A O 1
ATOM 1580 N N . LYS A 1 205 ? 13.897 -10.847 -13.238 1.00 97.06 205 LYS A N 1
ATOM 1581 C CA . LYS A 1 205 ? 14.909 -9.783 -13.199 1.00 97.06 205 LYS A CA 1
ATOM 1582 C C . LYS A 1 205 ? 14.333 -8.468 -12.691 1.00 97.06 205 LYS A C 1
ATOM 1584 O O . LYS A 1 205 ? 15.085 -7.625 -12.202 1.00 97.06 205 LYS A O 1
ATOM 1589 N N . ARG A 1 206 ? 13.019 -8.275 -12.853 1.00 98.12 206 ARG A N 1
ATOM 1590 C CA . ARG A 1 206 ? 12.336 -7.006 -12.599 1.00 98.12 206 ARG A CA 1
ATOM 1591 C C . ARG A 1 206 ? 11.062 -7.208 -11.806 1.00 98.12 206 ARG A C 1
ATOM 1593 O O . ARG A 1 206 ? 10.350 -8.186 -12.004 1.00 98.12 206 ARG A O 1
ATOM 1600 N N . VAL A 1 207 ? 10.746 -6.233 -10.968 1.00 98.81 207 VAL A N 1
ATOM 1601 C CA . VAL A 1 207 ? 9.465 -6.154 -10.269 1.00 98.81 207 VAL A CA 1
ATOM 1602 C C . VAL A 1 207 ? 8.640 -5.020 -10.855 1.00 98.81 207 VAL A C 1
ATOM 1604 O O . VAL A 1 207 ? 9.115 -3.891 -10.923 1.00 98.81 207 VAL A O 1
ATOM 1607 N N . PHE A 1 208 ? 7.396 -5.300 -11.234 1.00 98.81 208 PHE A N 1
ATOM 1608 C CA . PHE A 1 208 ? 6.405 -4.272 -11.539 1.00 98.81 208 PHE A CA 1
ATOM 1609 C C . PHE A 1 208 ? 5.543 -4.043 -10.296 1.00 98.81 208 PHE A C 1
ATOM 1611 O O . PHE A 1 208 ? 4.704 -4.875 -9.963 1.00 98.81 208 PHE A O 1
ATOM 1618 N N . PHE A 1 209 ? 5.809 -2.958 -9.569 1.00 98.81 209 PHE A N 1
ATOM 1619 C CA . PHE A 1 209 ? 5.269 -2.699 -8.235 1.00 98.81 209 PHE A CA 1
ATOM 1620 C C . PHE A 1 209 ? 4.186 -1.618 -8.268 1.00 98.81 209 PHE A C 1
ATOM 1622 O O . PHE A 1 209 ? 4.441 -0.495 -8.709 1.00 98.81 209 PHE A O 1
ATOM 1629 N N . PHE A 1 210 ? 2.993 -1.919 -7.757 1.00 98.38 210 PHE A N 1
ATOM 1630 C CA . PHE A 1 210 ? 1.851 -0.998 -7.782 1.00 98.38 210 PHE A CA 1
ATOM 1631 C C . PHE A 1 210 ? 0.920 -1.165 -6.567 1.00 98.38 210 PHE A C 1
ATOM 1633 O O . PHE A 1 210 ? 0.938 -2.209 -5.925 1.00 98.38 210 PHE A O 1
ATOM 1640 N N . PRO A 1 211 ? 0.073 -0.173 -6.232 1.00 97.94 211 PRO A N 1
ATOM 1641 C CA . PRO A 1 211 ? 0.029 1.171 -6.808 1.00 97.94 211 PRO A CA 1
ATOM 1642 C C . PRO A 1 211 ? 1.016 2.156 -6.172 1.00 97.94 211 PRO A C 1
ATOM 1644 O O . PRO A 1 211 ? 1.245 3.211 -6.752 1.00 97.94 211 PRO A O 1
ATOM 1647 N N . ASP A 1 212 ? 1.577 1.868 -4.994 1.00 98.31 212 ASP A N 1
ATOM 1648 C CA . ASP A 1 212 ? 2.367 2.863 -4.264 1.00 98.31 212 ASP A CA 1
ATOM 1649 C C . ASP A 1 212 ? 3.839 2.888 -4.680 1.00 98.31 212 ASP A C 1
ATOM 1651 O O . ASP A 1 212 ? 4.612 1.977 -4.365 1.00 98.31 212 ASP A O 1
ATOM 1655 N N . GLN A 1 213 ? 4.258 3.991 -5.302 1.00 98.56 213 GLN A N 1
ATOM 1656 C CA . GLN A 1 213 ? 5.666 4.204 -5.617 1.00 98.56 213 GLN A CA 1
ATOM 1657 C C . GLN A 1 213 ? 6.539 4.298 -4.364 1.00 98.56 213 GLN A C 1
ATOM 1659 O O . GLN A 1 213 ? 7.726 3.997 -4.439 1.00 98.56 213 GLN A O 1
ATOM 1664 N N . HIS A 1 214 ? 6.005 4.800 -3.246 1.00 98.56 214 HIS A N 1
ATOM 1665 C CA . HIS A 1 214 ? 6.812 5.119 -2.074 1.00 98.56 214 HIS A CA 1
ATOM 1666 C C . HIS A 1 214 ? 7.153 3.871 -1.290 1.00 98.56 214 HIS A C 1
ATOM 1668 O O . HIS A 1 214 ? 8.338 3.649 -1.055 1.00 98.56 214 HIS A O 1
ATOM 1674 N N . LEU A 1 215 ? 6.170 3.016 -1.006 1.00 98.56 215 LEU A N 1
ATOM 1675 C CA . LEU A 1 215 ? 6.426 1.698 -0.442 1.00 98.56 215 LEU A CA 1
ATOM 1676 C C . LEU A 1 215 ? 7.464 0.938 -1.279 1.00 98.56 215 LEU A C 1
ATOM 1678 O O . LEU A 1 215 ? 8.513 0.577 -0.755 1.00 98.56 215 LEU A O 1
ATOM 1682 N N . GLY A 1 216 ? 7.237 0.788 -2.590 1.00 98.44 216 GLY A N 1
ATOM 1683 C CA . GLY A 1 216 ? 8.170 0.069 -3.462 1.00 98.44 216 GLY A CA 1
ATOM 1684 C C . GLY A 1 216 ? 9.577 0.683 -3.483 1.00 98.44 216 GLY A C 1
ATOM 1685 O O . GLY A 1 216 ? 10.569 -0.037 -3.371 1.00 98.44 216 GLY A O 1
ATOM 1686 N N . ARG A 1 217 ? 9.680 2.018 -3.569 1.00 98.69 217 ARG A N 1
ATOM 1687 C CA . ARG A 1 217 ? 10.963 2.743 -3.582 1.00 98.69 217 ARG A CA 1
ATOM 1688 C C . ARG A 1 217 ? 11.713 2.621 -2.263 1.00 98.69 217 ARG A C 1
ATOM 1690 O O . ARG A 1 217 ? 12.909 2.354 -2.268 1.00 98.69 217 ARG A O 1
ATOM 1697 N N . ASN A 1 218 ? 11.031 2.841 -1.143 1.00 98.62 218 ASN A N 1
ATOM 1698 C CA . ASN A 1 218 ? 11.638 2.818 0.183 1.00 98.62 218 ASN A CA 1
ATOM 1699 C C . ASN A 1 218 ? 12.090 1.402 0.548 1.00 98.62 218 ASN A C 1
ATOM 1701 O O . ASN A 1 218 ? 13.206 1.236 1.036 1.00 98.62 218 ASN A O 1
ATOM 1705 N N . THR A 1 219 ? 11.282 0.384 0.236 1.00 98.56 219 THR A N 1
ATOM 1706 C CA . THR A 1 219 ? 11.677 -1.018 0.412 1.00 98.56 219 THR A CA 1
ATOM 1707 C C . THR A 1 219 ? 12.864 -1.372 -0.483 1.00 98.56 219 THR A C 1
ATOM 1709 O O . THR A 1 219 ? 13.868 -1.869 0.016 1.00 98.56 219 THR A O 1
ATOM 1712 N N . GLY A 1 220 ? 12.810 -1.057 -1.782 1.00 98.50 220 GLY A N 1
ATOM 1713 C CA . GLY A 1 220 ? 13.924 -1.328 -2.693 1.00 98.50 220 GLY A CA 1
ATOM 1714 C C . GLY A 1 220 ? 15.223 -0.640 -2.262 1.00 98.50 220 GLY A C 1
ATOM 1715 O O . GLY A 1 220 ? 16.291 -1.248 -2.310 1.00 98.50 220 GLY A O 1
ATOM 1716 N N . HIS A 1 221 ? 15.140 0.602 -1.783 1.00 98.56 221 HIS A N 1
ATOM 1717 C CA . HIS A 1 221 ? 16.305 1.336 -1.299 1.00 98.56 221 HIS A CA 1
ATOM 1718 C C . HIS A 1 221 ? 16.899 0.705 -0.035 1.00 98.56 221 HIS A C 1
ATOM 1720 O O . HIS A 1 221 ? 18.115 0.551 0.050 1.00 98.56 221 HIS A O 1
ATOM 1726 N N . ALA A 1 222 ? 16.058 0.290 0.918 1.00 97.69 222 ALA A N 1
ATOM 1727 C CA . ALA A 1 222 ? 16.503 -0.414 2.122 1.00 97.69 222 ALA A CA 1
ATOM 1728 C C . ALA A 1 222 ? 17.227 -1.735 1.792 1.00 97.69 222 ALA A C 1
ATOM 1730 O O . ALA A 1 222 ? 18.173 -2.107 2.480 1.00 97.69 222 ALA A O 1
ATOM 1731 N N . MET A 1 223 ? 16.850 -2.388 0.688 1.00 97.88 223 MET A N 1
ATOM 1732 C CA . MET A 1 223 ? 17.518 -3.581 0.147 1.00 97.88 223 MET A CA 1
ATOM 1733 C C . MET A 1 223 ? 18.807 -3.273 -0.641 1.00 97.88 223 MET A C 1
ATOM 1735 O O . MET A 1 223 ? 19.410 -4.175 -1.223 1.00 97.88 223 MET A O 1
ATOM 1739 N N . GLY A 1 224 ? 19.231 -2.008 -0.708 1.00 98.19 224 GLY A N 1
ATOM 1740 C CA . GLY A 1 224 ? 20.440 -1.582 -1.414 1.00 98.19 224 GLY A CA 1
ATOM 1741 C C . GLY A 1 224 ? 20.284 -1.445 -2.930 1.00 98.19 224 GLY A C 1
ATOM 1742 O O . GLY A 1 224 ? 21.291 -1.369 -3.633 1.00 98.19 224 GLY A O 1
ATOM 1743 N N . ILE A 1 225 ? 19.055 -1.411 -3.456 1.00 98.38 225 ILE A N 1
ATOM 1744 C CA . ILE A 1 225 ? 18.818 -1.149 -4.879 1.00 98.38 225 ILE A CA 1
ATOM 1745 C C . ILE A 1 225 ? 18.999 0.359 -5.131 1.00 98.38 225 ILE A C 1
ATOM 1747 O O . ILE A 1 225 ? 18.373 1.172 -4.439 1.00 98.38 225 ILE A O 1
ATOM 1751 N N . PRO A 1 226 ? 19.836 0.767 -6.101 1.00 98.12 226 PRO A N 1
ATOM 1752 C CA . PRO A 1 226 ? 20.019 2.177 -6.431 1.00 98.12 226 PRO A CA 1
ATOM 1753 C C . PRO A 1 226 ? 18.739 2.818 -6.988 1.00 98.12 226 PRO A C 1
ATOM 1755 O O . PRO A 1 226 ? 17.959 2.172 -7.691 1.00 98.12 226 PRO A O 1
ATOM 1758 N N . LEU A 1 227 ? 18.520 4.109 -6.712 1.00 98.00 227 LEU A N 1
ATOM 1759 C CA . LEU A 1 227 ? 17.313 4.821 -7.163 1.00 98.00 227 LEU A CA 1
ATOM 1760 C C . LEU A 1 227 ? 17.222 4.897 -8.694 1.00 98.00 227 LEU A C 1
ATOM 1762 O O . LEU A 1 227 ? 16.131 4.916 -9.253 1.00 98.00 227 LEU A O 1
ATOM 1766 N N . GLU A 1 228 ? 18.358 4.919 -9.384 1.00 97.50 228 GLU A N 1
ATOM 1767 C CA . GLU A 1 228 ? 18.450 4.907 -10.841 1.00 97.50 228 GLU A CA 1
AT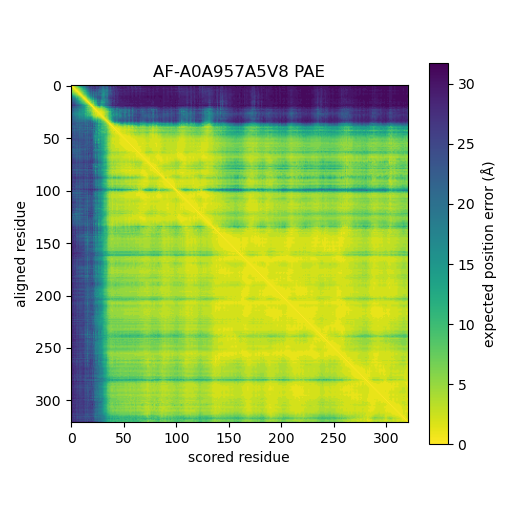OM 1768 C C . GLU A 1 228 ? 17.960 3.595 -11.473 1.00 97.50 228 GLU A C 1
ATOM 1770 O O . GLU A 1 228 ? 17.530 3.613 -12.630 1.00 97.50 228 GLU A O 1
ATOM 1775 N N . GLU A 1 229 ? 17.969 2.492 -10.720 1.00 98.50 229 GLU A N 1
ATOM 1776 C CA . GLU A 1 229 ? 17.408 1.191 -11.110 1.00 98.50 229 GLU A CA 1
ATOM 1777 C C . GLU A 1 229 ? 15.914 1.072 -10.746 1.00 98.50 229 GLU A C 1
ATOM 1779 O O . GLU A 1 229 ? 15.293 0.030 -10.975 1.00 98.50 229 GLU A O 1
ATOM 1784 N N . MET A 1 230 ? 15.311 2.139 -10.208 1.00 98.56 230 MET A N 1
ATOM 1785 C CA . MET A 1 230 ? 13.884 2.228 -9.902 1.00 98.56 230 MET A CA 1
ATOM 1786 C C . MET A 1 230 ? 13.202 3.233 -10.827 1.00 98.56 230 MET A C 1
ATOM 1788 O O . MET A 1 230 ? 13.269 4.448 -10.632 1.00 98.56 230 MET A O 1
ATOM 1792 N N . VAL A 1 231 ? 12.516 2.731 -11.845 1.00 98.31 231 VAL A N 1
ATOM 1793 C CA . VAL A 1 231 ? 11.831 3.567 -12.833 1.00 98.31 231 VAL A CA 1
ATOM 1794 C C . VAL A 1 231 ? 10.425 3.884 -12.368 1.00 98.31 231 VAL A C 1
ATOM 1796 O O . VAL A 1 231 ? 9.715 3.011 -11.889 1.00 98.31 231 VAL A O 1
ATOM 1799 N N . LEU A 1 232 ? 10.007 5.136 -12.527 1.00 98.44 232 LEU A N 1
ATOM 1800 C CA . LEU A 1 232 ? 8.637 5.555 -12.268 1.00 98.44 232 LEU A CA 1
ATOM 1801 C C . LEU A 1 232 ? 7.802 5.407 -13.542 1.00 98.44 232 LEU A C 1
ATOM 1803 O O . LEU A 1 232 ? 8.153 5.971 -14.574 1.00 98.44 232 LEU A O 1
ATOM 1807 N N . TRP A 1 233 ? 6.694 4.683 -13.446 1.00 98.50 233 TRP A N 1
ATOM 1808 C CA . TRP A 1 233 ? 5.709 4.504 -14.501 1.00 98.50 233 TRP A CA 1
ATOM 1809 C C . TRP A 1 233 ? 4.560 5.499 -14.316 1.00 98.50 233 TRP A C 1
ATOM 1811 O O . TRP A 1 233 ? 3.737 5.348 -13.406 1.00 98.50 233 TRP A O 1
ATOM 1821 N N . ASP A 1 234 ? 4.503 6.534 -15.159 1.00 97.94 234 ASP A N 1
ATOM 1822 C CA . ASP A 1 234 ? 3.374 7.470 -15.196 1.00 97.94 234 ASP A CA 1
ATOM 1823 C C . ASP A 1 234 ? 2.177 6.813 -15.889 1.00 97.94 234 ASP A C 1
ATOM 1825 O O . ASP A 1 234 ? 2.089 6.756 -17.113 1.00 97.94 234 ASP A O 1
ATOM 1829 N N . TRP A 1 235 ? 1.230 6.334 -15.091 1.00 94.75 235 TRP A N 1
ATOM 1830 C CA . TRP A 1 235 ? 0.012 5.695 -15.581 1.00 94.75 235 TRP A CA 1
ATOM 1831 C C . TRP A 1 235 ? -0.958 6.642 -16.293 1.00 94.75 235 TRP A C 1
ATOM 1833 O O . TRP A 1 235 ? -1.871 6.186 -16.968 1.00 94.75 235 TRP A O 1
ATOM 1843 N N . ARG A 1 236 ? -0.761 7.960 -16.179 1.00 95.25 236 ARG A N 1
ATOM 1844 C CA . ARG A 1 236 ? -1.535 8.969 -16.920 1.00 95.25 236 ARG A CA 1
ATOM 1845 C C . ARG A 1 236 ? -0.915 9.275 -18.280 1.00 95.25 236 ARG A C 1
ATOM 1847 O O . ARG A 1 236 ? -1.408 10.142 -19.007 1.00 95.25 236 ARG A O 1
ATOM 1854 N N . ALA A 1 237 ? 0.217 8.655 -18.599 1.00 95.38 237 ALA A N 1
ATOM 1855 C CA . ALA A 1 237 ? 0.874 8.852 -19.872 1.00 95.38 237 ALA A CA 1
ATOM 1856 C C . ALA A 1 237 ? 0.053 8.214 -21.007 1.00 95.38 237 ALA A C 1
ATOM 1858 O O . ALA A 1 237 ? -0.625 7.211 -20.789 1.00 95.38 237 ALA A O 1
ATOM 1859 N N . PRO A 1 238 ? 0.094 8.774 -22.230 1.00 94.75 238 PRO A N 1
ATOM 1860 C CA . PRO A 1 238 ? -0.565 8.153 -23.373 1.00 94.75 238 PRO A CA 1
ATOM 1861 C C . PRO A 1 238 ? -0.059 6.725 -23.606 1.00 94.75 238 PRO A C 1
ATOM 1863 O O . PRO A 1 238 ? 1.136 6.465 -23.455 1.00 94.75 238 PRO A O 1
ATOM 1866 N N . ALA A 1 239 ? -0.940 5.826 -24.036 1.00 92.44 239 ALA A N 1
ATOM 1867 C CA . ALA A 1 239 ? -0.544 4.471 -24.407 1.00 92.44 239 ALA A CA 1
ATOM 1868 C C . ALA A 1 239 ? 0.551 4.478 -25.495 1.00 92.44 239 ALA A C 1
ATOM 1870 O O . ALA A 1 239 ? 0.525 5.295 -26.420 1.00 92.44 239 ALA A O 1
ATOM 1871 N N . GLY A 1 240 ? 1.519 3.576 -25.365 1.00 92.00 240 GLY A N 1
ATOM 1872 C CA . GLY A 1 240 ? 2.714 3.462 -26.203 1.00 92.00 240 GLY A CA 1
ATOM 1873 C C . GLY A 1 240 ? 3.859 4.398 -25.805 1.00 92.00 240 GLY A C 1
ATOM 1874 O O . GLY A 1 240 ? 4.884 4.432 -26.483 1.00 92.00 240 GLY A O 1
ATOM 1875 N N . SER A 1 241 ? 3.703 5.182 -24.733 1.00 95.19 241 SER A N 1
ATOM 1876 C CA . SER A 1 241 ? 4.752 6.085 -24.235 1.00 95.19 241 SER A CA 1
ATOM 1877 C C . SER A 1 241 ? 5.656 5.462 -23.170 1.00 95.19 241 SER A C 1
ATOM 1879 O O . SER A 1 241 ? 6.498 6.174 -22.616 1.00 95.19 241 SER A O 1
ATOM 1881 N N . LEU A 1 242 ? 5.480 4.171 -22.861 1.00 96.81 242 LEU A N 1
ATOM 1882 C CA . LEU A 1 242 ? 6.241 3.441 -21.847 1.00 96.81 242 LEU A CA 1
ATOM 1883 C C . LEU A 1 242 ? 6.194 4.124 -20.469 1.00 96.81 242 LEU A C 1
ATOM 1885 O O . LEU A 1 242 ? 7.207 4.245 -19.780 1.00 96.81 242 LEU A O 1
ATOM 1889 N N . GLY A 1 243 ? 5.033 4.672 -20.096 1.00 96.56 243 GLY A N 1
ATOM 1890 C CA . GLY A 1 243 ? 4.867 5.411 -18.841 1.00 96.56 243 GLY A CA 1
ATOM 1891 C C . GLY A 1 243 ? 5.796 6.627 -18.709 1.00 96.56 243 GLY A C 1
ATOM 1892 O O . GLY A 1 243 ? 6.178 6.982 -17.594 1.00 96.56 243 GLY A O 1
ATOM 1893 N N . ARG A 1 244 ? 6.196 7.240 -19.838 1.00 97.12 244 ARG A N 1
ATOM 1894 C CA . ARG A 1 244 ? 7.241 8.283 -19.963 1.00 97.12 244 ARG A CA 1
ATOM 1895 C C . ARG A 1 244 ? 8.647 7.852 -19.535 1.00 97.12 244 ARG A C 1
ATOM 1897 O O . ARG A 1 244 ? 9.525 8.710 -19.408 1.00 97.12 244 ARG A O 1
ATOM 1904 N N . ALA A 1 245 ? 8.886 6.564 -19.316 1.00 97.25 245 ALA A N 1
ATOM 1905 C CA . ALA A 1 245 ? 10.223 6.056 -19.074 1.00 97.25 245 ALA A CA 1
ATOM 1906 C C . ALA A 1 245 ? 11.039 6.065 -20.372 1.00 97.25 245 ALA A C 1
ATOM 1908 O O . ALA A 1 245 ? 10.513 5.823 -21.459 1.00 97.25 245 ALA A O 1
ATOM 1909 N N . THR A 1 246 ? 12.341 6.334 -20.268 1.00 97.12 246 THR A N 1
ATOM 1910 C CA . THR A 1 246 ? 13.232 6.145 -21.417 1.00 97.12 246 THR A CA 1
ATOM 1911 C C . THR A 1 246 ? 13.571 4.657 -21.562 1.00 97.12 246 THR A C 1
ATOM 1913 O O . THR A 1 246 ? 13.643 3.955 -20.544 1.00 97.12 246 THR A O 1
ATOM 1916 N N . PRO A 1 247 ? 13.816 4.161 -22.787 1.00 97.06 247 PRO A N 1
ATOM 1917 C CA . PRO A 1 247 ? 14.264 2.786 -23.008 1.00 97.06 247 PRO A CA 1
ATOM 1918 C C . PRO A 1 247 ? 15.466 2.395 -22.142 1.00 97.06 247 PRO A C 1
ATOM 1920 O O . PRO A 1 247 ? 15.452 1.352 -21.496 1.00 97.06 247 PRO A O 1
ATOM 1923 N N . GLU A 1 248 ? 16.462 3.276 -22.028 1.00 97.56 248 GLU A N 1
ATOM 1924 C CA . GLU A 1 248 ? 17.681 3.024 -21.250 1.00 97.56 248 GLU A CA 1
ATOM 1925 C C . GLU A 1 248 ? 17.379 2.887 -19.752 1.00 97.56 248 GLU A C 1
ATOM 1927 O O . GLU A 1 248 ? 18.006 2.093 -19.049 1.00 97.56 248 GLU A O 1
ATOM 1932 N N . ALA A 1 249 ? 16.411 3.661 -19.249 1.00 97.50 249 ALA A N 1
ATOM 1933 C CA . ALA A 1 249 ? 15.967 3.569 -17.867 1.00 97.50 249 ALA A CA 1
ATOM 1934 C C . ALA A 1 249 ? 15.240 2.240 -17.606 1.00 97.50 249 ALA A C 1
ATOM 1936 O O . ALA A 1 249 ? 15.466 1.614 -16.572 1.00 97.50 249 ALA A O 1
ATOM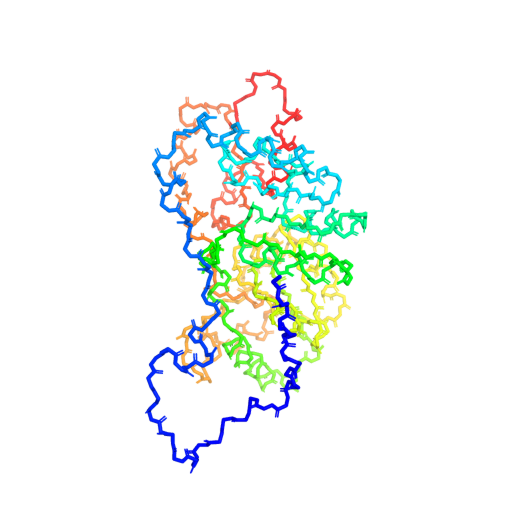 1937 N N . LEU A 1 250 ? 14.406 1.779 -18.541 1.00 97.56 250 LEU A N 1
ATOM 1938 C CA . LEU A 1 250 ? 13.714 0.492 -18.427 1.00 97.56 250 LEU A CA 1
ATOM 1939 C C . LEU A 1 250 ? 14.677 -0.693 -18.514 1.00 97.56 250 LEU A C 1
ATOM 1941 O O . LEU A 1 250 ? 14.580 -1.617 -17.706 1.00 97.56 250 LEU A O 1
ATOM 1945 N N . GLU A 1 251 ? 15.644 -0.662 -19.427 1.00 97.00 251 GLU A N 1
ATOM 1946 C CA . GLU A 1 251 ? 16.642 -1.725 -19.575 1.00 97.00 251 GLU A CA 1
ATOM 1947 C C . GLU A 1 251 ? 17.432 -1.955 -18.283 1.00 97.00 251 GLU A C 1
ATOM 1949 O O . GLU A 1 251 ? 17.562 -3.104 -17.847 1.00 97.00 251 GLU A O 1
ATOM 1954 N N . ARG A 1 252 ? 17.884 -0.873 -17.632 1.00 97.06 252 ARG A N 1
ATOM 1955 C CA . ARG A 1 252 ? 18.603 -0.934 -16.347 1.00 97.06 252 ARG A CA 1
ATOM 1956 C C . ARG A 1 252 ? 17.699 -1.166 -15.133 1.00 97.06 252 ARG A C 1
ATOM 1958 O O . ARG A 1 252 ? 18.210 -1.370 -14.038 1.00 97.06 252 ARG A O 1
ATOM 1965 N N . SER A 1 253 ? 16.378 -1.067 -15.290 1.00 98.00 253 SER A N 1
ATOM 1966 C CA . SER A 1 253 ? 15.460 -1.125 -14.152 1.00 98.00 253 SER A CA 1
ATOM 1967 C C . SER A 1 253 ? 15.455 -2.506 -13.499 1.00 98.00 253 SER A C 1
ATOM 1969 O O . SER A 1 253 ? 15.418 -3.532 -14.181 1.00 98.00 253 S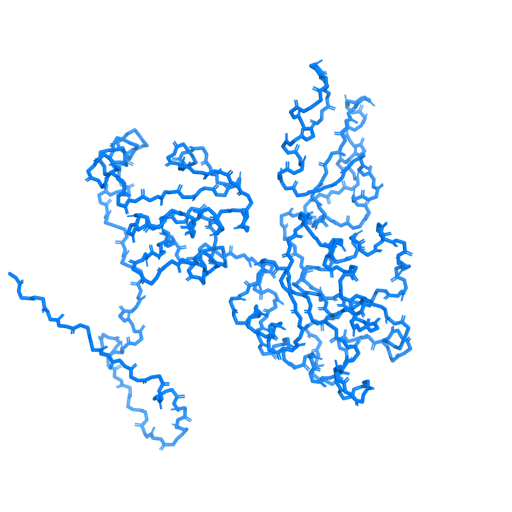ER A O 1
ATOM 1971 N N . ARG A 1 254 ? 15.441 -2.511 -12.166 1.00 98.50 254 ARG A N 1
ATOM 1972 C CA . ARG A 1 254 ? 15.102 -3.662 -11.323 1.00 98.50 254 ARG A CA 1
ATOM 1973 C C . ARG A 1 254 ? 13.703 -3.541 -10.740 1.00 98.50 254 ARG A C 1
ATOM 1975 O O . ARG A 1 254 ? 13.052 -4.556 -10.514 1.00 98.50 254 ARG A O 1
ATOM 1982 N N . ILE A 1 255 ? 13.227 -2.319 -10.501 1.00 98.75 255 ILE A N 1
ATOM 1983 C CA . ILE A 1 255 ? 11.861 -2.068 -10.037 1.00 98.75 255 ILE A CA 1
ATOM 1984 C C . ILE A 1 255 ? 11.218 -1.017 -10.939 1.00 98.75 255 ILE A C 1
ATOM 1986 O O . ILE A 1 255 ? 11.775 0.054 -11.163 1.00 98.75 255 ILE A O 1
ATOM 1990 N N . ILE A 1 256 ? 10.027 -1.319 -11.438 1.00 98.81 256 ILE A N 1
ATOM 1991 C CA . ILE A 1 256 ? 9.157 -0.399 -12.161 1.00 98.81 256 ILE A CA 1
ATOM 1992 C C . ILE A 1 256 ? 8.026 -0.040 -11.200 1.00 98.81 256 ILE A C 1
ATOM 1994 O O . ILE A 1 256 ? 7.189 -0.873 -10.867 1.00 98.81 256 ILE A O 1
ATOM 1998 N N . LEU A 1 257 ? 8.050 1.189 -10.702 1.00 98.81 257 LEU A N 1
ATOM 1999 C CA . LEU A 1 257 ? 7.157 1.726 -9.687 1.00 98.81 257 LEU A CA 1
ATOM 2000 C C . LEU A 1 257 ? 5.978 2.425 -10.353 1.00 98.81 257 LEU A C 1
ATOM 2002 O O . LEU A 1 257 ? 6.166 3.408 -11.063 1.00 98.81 257 LEU A O 1
ATOM 2006 N N . TRP A 1 258 ? 4.759 1.993 -10.074 1.00 98.75 258 TRP A N 1
ATOM 2007 C CA . TRP A 1 258 ? 3.563 2.727 -10.472 1.00 98.75 258 TRP A CA 1
ATOM 2008 C C . TRP A 1 258 ? 3.506 4.093 -9.794 1.00 98.75 258 TRP A C 1
ATOM 2010 O O . TRP A 1 258 ? 3.689 4.183 -8.584 1.00 98.75 258 TRP A O 1
ATOM 2020 N N . GLN A 1 259 ? 3.217 5.165 -10.538 1.00 98.06 259 GLN A N 1
ATOM 2021 C CA . GLN A 1 259 ? 3.105 6.524 -9.992 1.00 98.06 259 GLN A CA 1
ATOM 2022 C C . GLN A 1 259 ? 1.794 6.760 -9.206 1.00 98.06 259 GLN A C 1
ATOM 2024 O O . GLN A 1 259 ? 1.078 7.748 -9.408 1.00 98.06 259 GLN A O 1
ATOM 2029 N N . GLY A 1 260 ? 1.459 5.855 -8.290 1.00 97.88 260 GLY A N 1
ATOM 2030 C CA . GLY A 1 260 ? 0.473 6.075 -7.237 1.00 97.88 260 GLY A CA 1
ATOM 2031 C C . GLY A 1 260 ? 1.145 6.491 -5.929 1.00 97.88 260 GLY A C 1
ATOM 2032 O O . GLY A 1 260 ? 2.370 6.444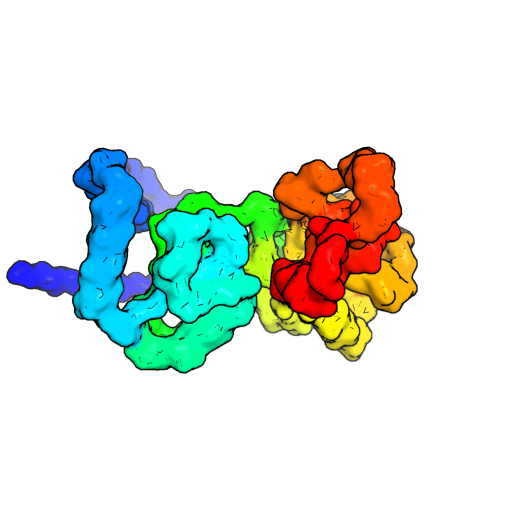 -5.793 1.00 97.88 260 GLY A O 1
ATOM 2033 N N . HIS A 1 261 ? 0.345 6.991 -4.991 1.00 97.31 261 HIS A N 1
ATOM 2034 C CA . HIS A 1 261 ? 0.786 7.376 -3.651 1.00 97.31 261 HIS A CA 1
ATOM 2035 C C . HIS A 1 261 ? -0.411 7.541 -2.709 1.00 97.31 261 HIS A C 1
ATOM 2037 O O . HIS A 1 261 ? -1.523 7.850 -3.141 1.00 97.31 261 HIS A O 1
ATOM 2043 N N . CYS A 1 262 ? -0.169 7.434 -1.405 1.00 96.19 262 CYS A N 1
ATOM 2044 C CA . CYS A 1 262 ? -1.174 7.732 -0.392 1.00 96.19 262 CYS A CA 1
ATOM 2045 C C . CYS A 1 262 ? -1.232 9.236 -0.095 1.00 96.19 262 CYS A C 1
ATOM 2047 O O . CYS A 1 262 ? -0.267 9.821 0.401 1.00 96.19 262 CYS A O 1
ATOM 2049 N N . SER A 1 263 ? -2.377 9.877 -0.356 1.00 93.56 263 SER A N 1
ATOM 2050 C CA . SER A 1 263 ? -2.555 11.322 -0.141 1.00 93.56 263 SER A CA 1
ATOM 2051 C C . SER A 1 263 ? -2.398 11.745 1.324 1.00 93.56 263 SER A C 1
ATOM 2053 O O . SER A 1 263 ? -2.019 12.883 1.590 1.00 93.56 263 SER A O 1
ATOM 2055 N N . VAL A 1 264 ? -2.643 10.839 2.278 1.00 93.69 264 VAL A N 1
ATOM 2056 C CA . VAL A 1 264 ? -2.414 11.084 3.710 1.00 93.69 264 VAL A CA 1
ATOM 2057 C C . VAL A 1 264 ? -0.917 11.165 4.001 1.00 93.69 264 VAL A C 1
ATOM 2059 O O . VAL A 1 264 ? -0.461 12.153 4.572 1.00 93.69 264 VAL A O 1
ATOM 2062 N N . HIS A 1 265 ? -0.140 10.181 3.545 1.00 96.56 265 HIS A N 1
ATOM 2063 C CA . HIS A 1 265 ? 1.301 10.117 3.796 1.00 96.56 265 HIS A CA 1
ATOM 2064 C C . HIS A 1 265 ? 2.108 11.178 3.025 1.00 96.56 265 HIS A C 1
ATOM 2066 O O . HIS A 1 265 ? 3.186 11.577 3.464 1.00 96.56 265 HIS A O 1
ATOM 2072 N N . GLN A 1 266 ? 1.563 11.733 1.936 1.00 94.06 266 GLN A N 1
ATOM 2073 C CA . GLN A 1 266 ? 2.153 12.897 1.256 1.00 94.06 266 GLN A CA 1
ATOM 2074 C C . GLN A 1 266 ? 2.138 14.183 2.095 1.00 94.06 266 GLN A C 1
ATOM 2076 O O . GLN A 1 266 ? 2.888 15.112 1.797 1.00 94.06 266 GLN A O 1
ATOM 2081 N N . ARG A 1 267 ? 1.299 14.265 3.136 1.00 95.06 267 ARG A N 1
ATOM 2082 C CA . ARG A 1 267 ? 1.192 15.465 3.983 1.00 95.06 267 ARG A CA 1
ATOM 2083 C C . ARG A 1 267 ? 2.393 15.655 4.906 1.00 95.06 267 ARG A C 1
ATOM 2085 O O . ARG A 1 267 ? 2.532 16.739 5.467 1.00 95.06 267 ARG A O 1
ATOM 2092 N N . PHE A 1 268 ? 3.225 14.627 5.077 1.00 96.69 268 PHE A N 1
ATOM 2093 C CA . PHE A 1 268 ? 4.427 14.696 5.897 1.00 96.69 268 PHE A CA 1
ATOM 2094 C C . PHE A 1 268 ? 5.602 15.305 5.114 1.00 96.69 268 PHE A C 1
ATOM 2096 O O . PHE A 1 268 ? 5.774 15.099 3.905 1.00 96.69 268 PHE A O 1
ATOM 2103 N N . SER A 1 269 ? 6.418 16.098 5.802 1.00 97.06 269 SER A N 1
ATOM 2104 C CA . SER A 1 269 ? 7.488 16.893 5.200 1.00 97.06 269 SER A CA 1
ATOM 2105 C C . SER A 1 269 ? 8.717 16.980 6.097 1.00 97.06 269 SER A C 1
ATOM 2107 O O . SER A 1 269 ? 8.616 16.882 7.319 1.00 97.06 269 SER A O 1
ATOM 2109 N N . LEU A 1 270 ? 9.874 17.231 5.480 1.00 97.44 270 LEU A N 1
ATOM 2110 C CA . LEU A 1 270 ? 11.132 17.466 6.194 1.00 97.44 270 LEU A CA 1
ATOM 2111 C C . LEU A 1 270 ? 11.018 18.619 7.197 1.00 97.44 270 LEU A C 1
ATOM 2113 O O . LEU A 1 270 ? 11.464 18.485 8.329 1.00 97.44 270 LEU A O 1
ATOM 2117 N N . ALA A 1 271 ? 10.324 19.699 6.828 1.00 97.81 271 ALA A N 1
ATOM 2118 C CA . ALA A 1 271 ? 10.112 20.845 7.710 1.00 97.81 271 ALA A CA 1
ATOM 2119 C C . ALA A 1 271 ? 9.388 20.466 9.017 1.00 97.81 271 ALA A C 1
ATOM 2121 O O . ALA A 1 271 ? 9.708 21.002 10.073 1.00 97.81 271 ALA A O 1
ATOM 2122 N N . GLN A 1 272 ? 8.440 19.520 8.976 1.00 97.56 272 GLN A N 1
ATOM 2123 C CA . GLN A 1 272 ? 7.771 19.030 10.189 1.00 97.56 272 GLN A CA 1
ATOM 2124 C C . GLN A 1 272 ? 8.713 18.198 11.065 1.00 97.56 272 GLN A C 1
ATOM 2126 O O . GLN A 1 272 ? 8.662 18.323 12.285 1.00 97.56 272 GLN A O 1
ATOM 2131 N N . ILE A 1 273 ? 9.588 17.387 10.461 1.00 97.62 273 ILE A N 1
ATOM 2132 C CA . ILE A 1 273 ? 10.620 16.630 11.187 1.00 97.62 273 ILE A CA 1
ATOM 2133 C C . ILE A 1 273 ? 11.602 17.590 11.865 1.00 97.62 273 ILE A C 1
ATOM 2135 O O . ILE A 1 273 ? 11.894 17.452 13.052 1.00 97.62 273 ILE A O 1
ATOM 2139 N N . GLU A 1 274 ? 12.085 18.590 11.131 1.00 97.31 274 GLU A N 1
ATOM 2140 C CA . GLU A 1 274 ? 12.992 19.620 11.642 1.00 97.31 274 GLU A CA 1
ATOM 2141 C C . GLU A 1 274 ? 12.349 20.419 12.779 1.00 97.31 274 GLU A C 1
ATOM 2143 O O . GLU A 1 274 ? 12.970 20.621 13.822 1.00 97.31 274 GLU A O 1
ATOM 2148 N N . GLN A 1 275 ? 11.083 20.817 12.618 1.00 97.69 275 GLN A N 1
ATOM 2149 C CA . GLN A 1 275 ? 10.322 21.504 13.657 1.00 97.69 275 GLN A CA 1
ATOM 2150 C C . GLN A 1 275 ? 10.151 20.633 14.907 1.00 97.69 275 GLN A C 1
ATOM 2152 O O . GLN A 1 275 ? 10.358 21.124 16.017 1.00 97.69 275 GLN A O 1
ATOM 2157 N N . ALA A 1 276 ? 9.805 19.353 14.743 1.00 97.06 276 ALA A N 1
ATOM 2158 C CA . ALA A 1 276 ? 9.657 18.424 15.859 1.00 97.06 276 ALA A CA 1
ATOM 2159 C C . ALA A 1 276 ? 10.975 18.271 16.626 1.00 97.06 276 ALA A C 1
ATOM 2161 O O . ALA A 1 276 ? 10.978 18.392 17.847 1.00 97.06 276 ALA A O 1
ATOM 2162 N N . ARG A 1 277 ? 12.103 18.109 15.922 1.00 97.56 277 ARG A N 1
ATOM 2163 C CA . ARG A 1 277 ? 13.439 18.027 16.536 1.00 97.56 277 ARG A CA 1
ATOM 2164 C C . ARG A 1 277 ? 13.877 19.332 17.201 1.00 97.56 277 ARG A C 1
ATOM 2166 O O . ARG A 1 277 ? 14.545 19.297 18.227 1.00 97.56 277 ARG A O 1
ATOM 2173 N N . ALA A 1 278 ? 13.487 20.487 16.662 1.00 97.44 278 ALA A N 1
ATOM 2174 C CA . ALA A 1 278 ? 13.760 21.777 17.293 1.00 97.44 278 ALA A CA 1
ATOM 2175 C C . ALA A 1 278 ? 12.960 21.971 18.592 1.00 97.44 278 ALA A C 1
ATOM 2177 O O . ALA A 1 278 ? 13.468 22.548 19.552 1.00 97.44 278 ALA A O 1
ATOM 2178 N N . GLN A 1 279 ? 11.712 21.496 18.625 1.00 97.38 279 GLN A N 1
ATOM 2179 C CA . GLN A 1 279 ? 10.840 21.589 19.796 1.00 97.38 279 GLN A CA 1
ATOM 2180 C C . GLN A 1 279 ? 11.163 20.524 20.855 1.00 97.38 279 GLN A C 1
ATOM 2182 O O . GLN A 1 279 ? 11.056 20.788 22.053 1.00 97.38 279 GLN A O 1
ATOM 2187 N N . TYR A 1 280 ? 11.575 19.340 20.413 1.00 96.69 280 TYR A N 1
ATOM 2188 C CA . TYR A 1 280 ? 11.864 18.174 21.234 1.00 96.69 280 TYR A CA 1
ATOM 2189 C C . TYR A 1 280 ? 13.215 17.577 20.802 1.00 96.69 280 TYR A C 1
ATOM 2191 O O . TYR A 1 280 ? 13.243 16.712 19.929 1.00 96.69 280 TYR A O 1
ATOM 2199 N N . PRO A 1 281 ? 14.344 18.018 21.393 1.00 92.56 281 PRO A N 1
ATOM 2200 C CA . PRO A 1 281 ? 15.684 17.631 20.935 1.00 92.56 281 PRO A CA 1
ATOM 2201 C C . PRO A 1 281 ? 15.952 16.120 20.880 1.00 92.56 281 PRO A C 1
ATOM 2203 O O . PRO A 1 281 ? 16.697 15.667 20.015 1.00 92.56 281 PRO A O 1
ATOM 2206 N N . ASP A 1 282 ? 15.318 15.348 21.765 1.00 93.56 282 ASP A N 1
ATOM 2207 C CA . ASP A 1 282 ? 15.489 13.893 21.866 1.00 93.56 282 ASP A CA 1
ATOM 2208 C C . ASP A 1 282 ? 14.370 13.092 21.168 1.00 93.56 282 ASP A C 1
ATOM 2210 O O . ASP A 1 282 ? 14.278 11.877 21.362 1.00 93.56 282 ASP A O 1
ATOM 2214 N N . VAL A 1 283 ? 13.505 13.745 20.376 1.00 97.62 283 VAL A N 1
ATOM 2215 C CA . VAL A 1 283 ? 12.379 13.072 19.707 1.00 97.62 283 VAL A CA 1
ATOM 2216 C C . VAL A 1 283 ? 12.851 11.993 18.739 1.00 97.62 283 VAL A C 1
ATOM 2218 O O . VAL A 1 283 ? 13.783 12.197 17.957 1.00 97.62 283 VAL A O 1
ATOM 2221 N N . LYS A 1 284 ? 12.167 10.849 18.764 1.00 97.75 284 LYS A N 1
ATOM 2222 C CA . LYS A 1 284 ? 12.323 9.776 17.784 1.00 97.75 284 LYS A CA 1
ATOM 2223 C C . LYS A 1 284 ? 11.201 9.828 16.772 1.00 97.75 284 LYS A C 1
ATOM 2225 O O . LYS A 1 284 ? 10.052 9.595 17.102 1.00 97.75 284 LYS A O 1
ATOM 2230 N N . ILE A 1 285 ? 11.543 10.097 15.521 1.00 98.00 285 ILE A N 1
ATOM 2231 C CA . ILE A 1 285 ? 10.557 10.196 14.454 1.00 98.00 285 ILE A CA 1
ATOM 2232 C C . ILE A 1 285 ? 10.376 8.826 13.809 1.00 98.00 285 ILE A C 1
ATOM 2234 O O . ILE A 1 285 ? 11.304 8.301 13.196 1.00 98.00 285 ILE A O 1
ATOM 2238 N N . VAL A 1 286 ? 9.172 8.268 13.905 1.00 97.94 286 VAL A N 1
ATOM 2239 C CA . VAL A 1 286 ? 8.811 7.006 13.246 1.00 97.94 286 VAL A CA 1
ATOM 2240 C C . VAL A 1 286 ? 7.723 7.261 12.215 1.00 97.94 286 VAL A C 1
ATOM 2242 O O . VAL A 1 286 ? 6.703 7.874 12.523 1.00 97.94 286 VAL A O 1
ATOM 2245 N N . VAL A 1 287 ? 7.930 6.803 10.981 1.00 98.06 287 VAL A N 1
ATOM 2246 C CA . VAL A 1 287 ? 7.008 7.064 9.863 1.00 98.06 287 VAL A CA 1
ATOM 2247 C C . VAL A 1 287 ? 6.554 5.784 9.168 1.00 98.06 287 VAL A C 1
ATOM 2249 O O . VAL A 1 287 ? 7.178 4.733 9.282 1.00 98.06 287 VAL A O 1
ATOM 2252 N N . HIS A 1 288 ? 5.467 5.867 8.404 1.00 97.50 288 HIS A N 1
ATOM 2253 C CA . HIS A 1 288 ? 5.044 4.771 7.535 1.00 97.50 288 HIS A CA 1
ATOM 2254 C C . HIS A 1 288 ? 5.865 4.764 6.226 1.00 97.50 288 HIS A C 1
ATOM 2256 O O . HIS A 1 288 ? 6.171 5.843 5.712 1.00 97.50 288 HIS A O 1
ATOM 2262 N N . PRO A 1 289 ? 6.187 3.602 5.621 1.00 97.38 289 PRO A N 1
ATOM 2263 C CA . PRO A 1 289 ? 6.955 3.527 4.370 1.00 97.38 289 PRO A CA 1
ATOM 2264 C C . PRO A 1 289 ? 6.214 4.062 3.131 1.00 97.38 289 PRO A C 1
ATOM 2266 O O . PRO A 1 289 ? 6.824 4.200 2.076 1.00 97.38 289 PRO A O 1
ATOM 2269 N N . GLU A 1 290 ? 4.928 4.404 3.247 1.00 97.75 290 GLU A N 1
ATOM 2270 C CA . GLU A 1 290 ? 4.179 5.148 2.212 1.00 97.75 290 GLU A CA 1
ATOM 2271 C C . GLU A 1 290 ? 4.561 6.646 2.171 1.00 97.75 290 GLU A C 1
ATOM 2273 O O . GLU A 1 290 ? 4.165 7.378 1.259 1.00 97.75 290 GLU A O 1
ATOM 2278 N N . CYS A 1 291 ? 5.309 7.140 3.166 1.00 98.44 291 CYS A N 1
ATOM 2279 C CA . CYS A 1 291 ? 5.850 8.494 3.150 1.00 98.44 291 CYS A CA 1
ATOM 2280 C C . CYS A 1 291 ? 6.860 8.675 2.011 1.00 98.44 291 CYS A C 1
ATOM 2282 O O . CYS A 1 291 ? 7.517 7.738 1.549 1.00 98.44 291 CYS A O 1
ATOM 2284 N N . ARG A 1 292 ? 7.027 9.928 1.577 1.00 98.12 292 ARG A N 1
ATOM 2285 C CA . ARG A 1 292 ? 8.027 10.273 0.564 1.00 98.12 292 ARG A CA 1
ATOM 2286 C C . ARG A 1 292 ? 9.427 9.831 0.991 1.00 98.12 292 ARG A C 1
ATOM 2288 O O . ARG A 1 292 ? 9.739 9.767 2.177 1.00 98.12 292 ARG A O 1
ATOM 2295 N N . TYR A 1 293 ? 10.257 9.530 -0.005 1.00 97.88 293 TYR A N 1
ATOM 2296 C CA . TYR A 1 293 ? 11.597 8.984 0.209 1.00 97.88 293 TYR A CA 1
ATOM 2297 C C . TYR A 1 293 ? 12.437 9.862 1.141 1.00 97.88 293 TYR A C 1
ATOM 2299 O O . TYR A 1 293 ? 13.009 9.367 2.102 1.00 97.88 293 TYR A O 1
ATOM 2307 N N . ASP A 1 294 ? 12.437 11.173 0.912 1.00 97.94 294 ASP A N 1
ATOM 2308 C CA . ASP A 1 294 ? 13.120 12.158 1.751 1.00 97.94 294 ASP A CA 1
ATOM 2309 C C . ASP A 1 294 ? 12.660 12.115 3.219 1.00 97.94 294 ASP A C 1
ATOM 2311 O O . ASP A 1 294 ? 13.488 12.105 4.126 1.00 97.94 294 ASP A O 1
ATOM 2315 N N . VAL A 1 295 ? 11.350 12.021 3.459 1.00 98.56 295 VAL A N 1
ATOM 2316 C CA . VAL A 1 295 ? 10.765 11.900 4.804 1.00 98.56 295 VAL A CA 1
ATOM 2317 C C . VAL A 1 295 ? 11.193 10.600 5.482 1.00 98.56 295 VAL A C 1
ATOM 2319 O O . VAL A 1 295 ? 11.555 10.624 6.655 1.00 98.56 295 VAL A O 1
ATOM 2322 N N . VAL A 1 296 ? 11.186 9.478 4.757 1.00 98.38 296 VAL A N 1
ATOM 2323 C CA . VAL A 1 296 ? 11.632 8.183 5.295 1.00 98.38 296 VAL A CA 1
ATOM 2324 C C . VAL A 1 296 ? 13.120 8.206 5.635 1.00 98.38 296 VAL A C 1
ATOM 2326 O O . VAL A 1 296 ? 13.491 7.740 6.706 1.00 98.38 296 VAL A O 1
ATOM 2329 N N . GLN A 1 297 ? 13.962 8.800 4.784 1.00 98.19 297 GLN A N 1
ATOM 2330 C CA . GLN A 1 297 ? 15.401 8.918 5.051 1.00 98.19 297 GLN A CA 1
ATOM 2331 C C . GLN A 1 297 ? 15.726 9.840 6.238 1.00 98.19 297 GLN A C 1
ATOM 2333 O O . GLN A 1 297 ? 16.761 9.678 6.878 1.00 98.19 297 GLN A O 1
ATOM 2338 N N . ALA A 1 298 ? 14.868 10.818 6.534 1.00 98.06 298 ALA A N 1
ATOM 2339 C CA . ALA A 1 298 ? 15.055 11.726 7.664 1.00 98.06 298 ALA A CA 1
ATOM 2340 C C . ALA A 1 298 ? 14.546 11.161 9.007 1.00 98.06 298 ALA A C 1
ATOM 2342 O O . ALA A 1 298 ? 14.920 11.684 10.065 1.00 98.06 298 ALA A O 1
ATOM 2343 N N . ALA A 1 299 ? 13.695 10.132 8.971 1.00 98.12 299 ALA A N 1
ATOM 2344 C CA . ALA A 1 299 ? 13.115 9.492 10.146 1.00 98.12 299 ALA A CA 1
ATOM 2345 C C . ALA A 1 299 ? 14.119 8.577 10.873 1.00 98.12 299 ALA A C 1
ATOM 2347 O O . ALA A 1 299 ? 15.071 8.071 10.287 1.00 98.12 299 ALA A O 1
ATOM 2348 N N . ASP A 1 300 ? 13.892 8.352 12.166 1.00 97.81 300 ASP A N 1
ATOM 2349 C CA . ASP A 1 300 ? 14.692 7.450 13.001 1.00 97.81 300 ASP A CA 1
ATOM 2350 C C . ASP A 1 300 ? 14.326 5.973 12.769 1.00 97.81 300 ASP A C 1
ATOM 2352 O O . ASP A 1 300 ? 15.161 5.087 12.944 1.00 97.81 300 ASP A O 1
ATOM 2356 N N . ALA A 1 301 ? 13.079 5.701 12.377 1.00 97.38 301 ALA A N 1
ATOM 2357 C CA . ALA A 1 301 ? 12.613 4.381 11.967 1.00 97.38 301 ALA A CA 1
ATOM 2358 C C . ALA A 1 301 ? 11.415 4.488 11.011 1.00 97.38 301 ALA A C 1
ATOM 2360 O O . ALA A 1 301 ? 10.726 5.509 10.951 1.00 97.38 301 ALA A O 1
ATOM 2361 N N . ASN A 1 302 ? 11.136 3.415 10.271 1.00 97.62 302 ASN A N 1
ATOM 2362 C CA . ASN A 1 302 ? 9.917 3.313 9.478 1.00 97.62 302 ASN A CA 1
ATOM 2363 C C . ASN A 1 302 ? 9.370 1.884 9.446 1.00 97.62 302 ASN A C 1
ATOM 2365 O O . ASN A 1 302 ? 10.129 0.924 9.555 1.00 97.62 302 ASN A O 1
ATOM 2369 N N . GLY A 1 303 ? 8.054 1.757 9.299 1.00 95.38 303 GLY A N 1
ATOM 2370 C CA . GLY A 1 303 ? 7.385 0.466 9.168 1.00 95.38 303 GLY A CA 1
ATOM 2371 C C . GLY A 1 303 ? 5.865 0.590 9.112 1.00 95.38 303 GLY A C 1
ATOM 2372 O O . GLY A 1 303 ? 5.316 1.692 9.126 1.00 95.38 303 GLY A O 1
ATOM 2373 N N . SER A 1 304 ? 5.181 -0.550 9.024 1.00 92.69 304 SER A N 1
ATOM 2374 C CA . SER A 1 304 ? 3.715 -0.618 9.047 1.00 92.69 304 SER A CA 1
ATOM 2375 C C . SER A 1 304 ? 3.118 -0.060 10.341 1.00 92.69 304 SER A C 1
ATOM 2377 O O . SER A 1 304 ? 3.830 0.204 11.311 1.00 92.69 304 SER A O 1
ATOM 2379 N N . THR A 1 305 ? 1.793 0.093 10.402 1.00 90.31 305 THR A N 1
ATOM 2380 C CA . THR A 1 305 ? 1.165 0.591 11.635 1.00 90.31 305 THR A CA 1
ATOM 2381 C C . THR A 1 305 ? 1.391 -0.358 12.816 1.00 90.31 305 THR A C 1
ATOM 2383 O O . THR A 1 305 ? 1.674 0.114 13.918 1.00 90.31 305 THR A O 1
ATOM 2386 N N . ALA A 1 306 ? 1.417 -1.676 12.578 1.00 88.31 306 ALA A N 1
ATOM 2387 C CA . ALA A 1 306 ? 1.804 -2.662 13.583 1.00 88.31 306 ALA A CA 1
ATOM 2388 C C . ALA A 1 306 ? 3.256 -2.482 14.066 1.00 88.31 306 ALA A C 1
ATOM 2390 O O . ALA A 1 306 ? 3.524 -2.586 15.265 1.00 88.31 306 ALA A O 1
ATOM 2391 N N . PHE A 1 307 ? 4.194 -2.169 13.163 1.00 93.50 307 PHE A N 1
ATOM 2392 C CA . PHE A 1 307 ? 5.572 -1.845 13.547 1.00 93.50 307 PHE A CA 1
ATOM 2393 C C . PHE A 1 307 ? 5.631 -0.583 14.412 1.00 93.50 307 PHE A C 1
ATOM 2395 O O . PHE A 1 307 ? 6.299 -0.591 15.441 1.00 93.50 307 PHE A O 1
ATOM 2402 N N . ILE A 1 308 ? 4.918 0.481 14.033 1.00 94.81 308 ILE A N 1
ATOM 2403 C CA . ILE A 1 308 ? 4.895 1.743 14.788 1.00 94.81 308 ILE A CA 1
ATOM 2404 C C . ILE A 1 308 ? 4.302 1.519 16.184 1.00 94.81 308 ILE A C 1
ATOM 2406 O O . ILE A 1 308 ? 4.886 1.951 17.176 1.00 94.81 308 ILE A O 1
ATOM 2410 N N . ALA A 1 309 ? 3.185 0.794 16.283 1.00 91.75 309 ALA A N 1
ATOM 2411 C CA . ALA A 1 309 ? 2.568 0.453 17.562 1.00 91.75 309 ALA A CA 1
ATOM 2412 C C . ALA A 1 309 ? 3.533 -0.334 18.464 1.00 91.75 309 ALA A C 1
ATOM 2414 O O . ALA A 1 309 ? 3.681 -0.013 19.644 1.00 91.75 309 ALA A O 1
ATOM 2415 N N . LYS A 1 310 ? 4.241 -1.317 17.895 1.00 94.44 310 LYS A N 1
ATOM 2416 C CA . LYS A 1 310 ? 5.276 -2.077 18.601 1.00 94.44 310 LYS A CA 1
ATOM 2417 C C . LYS A 1 310 ? 6.440 -1.187 19.044 1.00 94.44 310 LYS A C 1
ATOM 2419 O O . LYS A 1 310 ? 6.846 -1.268 20.198 1.00 94.44 310 LYS A O 1
ATOM 2424 N N . TYR A 1 311 ? 6.937 -0.318 18.164 1.00 96.38 311 TYR A N 1
ATOM 2425 C CA . TYR A 1 311 ? 8.030 0.610 18.461 1.00 96.38 311 TYR A CA 1
ATOM 2426 C C . TYR A 1 311 ? 7.693 1.499 19.663 1.00 96.38 311 TYR A C 1
ATOM 2428 O O . TYR A 1 311 ? 8.506 1.647 20.570 1.00 96.38 311 TYR A O 1
ATOM 2436 N N . VAL A 1 312 ? 6.475 2.052 19.699 1.00 95.38 312 VAL A N 1
ATOM 2437 C CA . VAL A 1 312 ? 6.003 2.885 20.815 1.00 95.38 312 VAL A CA 1
ATOM 2438 C C . VAL A 1 312 ? 5.840 2.062 22.096 1.00 95.38 312 VAL A C 1
ATOM 2440 O O . VAL A 1 312 ? 6.234 2.521 23.164 1.00 95.38 312 VAL A O 1
ATOM 2443 N N . ALA A 1 313 ? 5.292 0.848 22.011 1.00 95.00 313 ALA A N 1
ATOM 2444 C CA . ALA A 1 313 ? 5.078 -0.013 23.175 1.00 95.00 313 ALA A CA 1
ATOM 2445 C C . ALA A 1 313 ? 6.385 -0.520 23.813 1.00 95.00 313 ALA A C 1
ATOM 2447 O O . ALA A 1 313 ? 6.445 -0.706 25.027 1.00 95.00 313 ALA A O 1
ATOM 2448 N N . GLU A 1 314 ? 7.424 -0.749 23.007 1.00 96.69 314 GLU A N 1
ATOM 2449 C CA . GLU A 1 314 ? 8.744 -1.209 23.461 1.00 96.69 314 GLU A CA 1
ATOM 2450 C C . GLU A 1 314 ? 9.669 -0.055 23.886 1.00 96.69 314 GLU A C 1
ATOM 2452 O O . GLU A 1 314 ? 10.747 -0.292 24.439 1.00 96.69 314 GLU A O 1
ATOM 2457 N N . ALA A 1 315 ? 9.261 1.195 23.657 1.00 96.06 315 ALA A N 1
ATOM 2458 C CA . ALA A 1 315 ? 10.047 2.357 24.030 1.00 96.06 315 ALA A CA 1
ATOM 2459 C C . ALA A 1 315 ? 10.122 2.539 25.559 1.00 96.06 315 ALA A C 1
ATOM 2461 O O . ALA A 1 315 ? 9.132 2.333 26.269 1.00 96.06 315 ALA A O 1
ATOM 2462 N N . PRO A 1 316 ? 11.270 2.989 26.101 1.00 95.56 316 PRO A N 1
ATOM 2463 C CA . PRO A 1 316 ? 11.381 3.328 27.515 1.00 95.56 316 PRO A CA 1
ATOM 2464 C C . PRO A 1 316 ? 10.327 4.354 27.952 1.00 95.56 316 PRO A C 1
ATOM 2466 O O . PRO A 1 316 ? 10.030 5.306 27.226 1.00 95.56 316 PRO A O 1
ATOM 2469 N N . ALA A 1 317 ? 9.796 4.211 29.168 1.00 94.12 317 ALA A N 1
ATOM 2470 C CA . ALA A 1 317 ? 8.847 5.175 29.719 1.00 94.12 317 ALA A CA 1
ATOM 2471 C C . ALA A 1 317 ? 9.440 6.598 29.730 1.00 94.12 317 ALA A C 1
ATOM 2473 O O . ALA A 1 317 ? 10.568 6.804 30.177 1.00 94.12 317 ALA A O 1
ATOM 2474 N N . GLY A 1 318 ? 8.668 7.576 29.250 1.00 92.00 318 GLY A N 1
ATOM 2475 C CA . GLY A 1 318 ? 9.118 8.965 29.104 1.00 92.00 318 GLY A CA 1
ATOM 2476 C C . GLY A 1 318 ? 9.845 9.270 27.789 1.00 92.00 318 GLY A C 1
ATOM 2477 O O . GLY A 1 318 ? 10.271 10.407 27.605 1.00 92.00 318 GLY A O 1
ATOM 2478 N N . SER A 1 319 ? 9.966 8.298 26.876 1.00 94.12 319 SER A N 1
ATOM 2479 C CA . SER A 1 319 ? 10.443 8.554 25.511 1.00 94.12 319 SER A CA 1
ATOM 2480 C C . SER A 1 319 ? 9.538 9.558 24.800 1.00 94.12 319 SER A C 1
ATOM 2482 O O . SER A 1 319 ? 8.315 9.502 24.932 1.00 94.12 319 SER A O 1
ATOM 2484 N N . VAL A 1 320 ? 10.147 10.457 24.027 1.00 94.56 320 VAL A N 1
ATOM 2485 C CA . VAL A 1 320 ? 9.434 11.377 23.137 1.00 94.56 320 VAL A CA 1
ATOM 2486 C C . VAL A 1 320 ? 9.495 10.786 21.733 1.00 94.56 320 VAL A C 1
ATOM 2488 O O . VAL A 1 320 ? 10.582 10.656 21.170 1.00 94.56 320 VAL A O 1
ATOM 2491 N N . ILE A 1 321 ? 8.344 10.372 21.207 1.00 92.44 321 ILE A N 1
ATOM 2492 C CA . ILE A 1 321 ? 8.179 9.715 19.902 1.00 92.44 321 ILE A CA 1
ATOM 2493 C C . ILE A 1 321 ? 7.068 10.440 19.151 1.00 92.44 321 ILE A C 1
ATOM 2495 O O . ILE A 1 321 ? 6.018 10.675 19.794 1.00 92.44 321 ILE A O 1
#

Mean predicted aligned error: 8.32 Å